Protein AF-A0A7V4GHM4-F1 (afdb_monomer)

Radius of gyration: 20.93 Å; Cα contacts (8 Å, |Δi|>4): 610; chains: 1; bounding box: 53×39×74 Å

Mean predicted aligned error: 7.53 Å

pLDDT: mean 83.15, std 13.93, range [29.02, 97.69]

Structure (mmCIF, N/CA/C/O backbone):
data_AF-A0A7V4GHM4-F1
#
_entry.id   AF-A0A7V4GHM4-F1
#
loop_
_atom_site.group_PDB
_atom_site.id
_atom_site.type_symbol
_atom_site.label_atom_id
_atom_site.label_alt_id
_atom_site.label_comp_id
_atom_site.label_asym_id
_atom_site.label_entity_id
_atom_site.label_seq_id
_atom_site.pdbx_PDB_ins_code
_atom_site.Cartn_x
_atom_site.Cartn_y
_atom_site.Cartn_z
_atom_site.occupancy
_atom_site.B_iso_or_equiv
_atom_site.auth_seq_id
_atom_site.auth_comp_id
_atom_site.auth_asym_id
_atom_site.auth_atom_id
_atom_site.pdbx_PDB_model_num
ATOM 1 N N . MET A 1 1 ? 15.622 9.080 -46.322 1.00 36.16 1 MET A N 1
ATOM 2 C CA . MET A 1 1 ? 15.513 8.043 -45.280 1.00 36.16 1 MET A CA 1
ATOM 3 C C . MET A 1 1 ? 16.140 8.640 -44.045 1.00 36.16 1 MET A C 1
ATOM 5 O O . MET A 1 1 ? 17.359 8.704 -43.973 1.00 36.16 1 MET A O 1
ATOM 9 N N . GLU A 1 2 ? 15.312 9.209 -43.178 1.00 32.97 2 GLU A N 1
ATOM 10 C CA . GLU A 1 2 ? 15.750 9.681 -41.868 1.00 32.97 2 GLU A CA 1
ATOM 11 C C . GLU A 1 2 ? 15.916 8.452 -40.978 1.00 32.97 2 GLU A C 1
ATOM 13 O O . GLU A 1 2 ? 15.024 7.609 -40.891 1.00 32.97 2 GLU A O 1
ATOM 18 N N . THR A 1 3 ? 17.101 8.298 -40.402 1.00 31.59 3 THR A N 1
ATOM 19 C CA . THR A 1 3 ? 17.364 7.322 -39.350 1.00 31.59 3 THR A CA 1
ATOM 20 C C . THR A 1 3 ? 16.448 7.669 -38.173 1.00 31.59 3 THR A C 1
ATOM 22 O O . THR A 1 3 ? 16.462 8.834 -37.770 1.00 31.59 3 THR A O 1
ATOM 25 N N . PRO A 1 4 ? 15.669 6.730 -37.602 1.00 35.19 4 PRO A N 1
ATOM 26 C CA . PRO A 1 4 ? 14.972 6.991 -36.350 1.00 35.19 4 PRO A CA 1
ATOM 27 C C . PRO A 1 4 ? 16.041 7.329 -35.311 1.00 35.19 4 PRO A C 1
ATOM 29 O O . PRO A 1 4 ? 16.903 6.502 -35.006 1.00 35.19 4 PRO A O 1
ATOM 32 N N . GLY A 1 5 ? 16.065 8.580 -34.857 1.00 29.02 5 GLY A N 1
ATOM 33 C CA . GLY A 1 5 ? 16.974 9.014 -33.811 1.00 29.02 5 GLY A CA 1
ATOM 34 C C . GLY A 1 5 ? 16.551 8.353 -32.509 1.00 29.02 5 GLY A C 1
ATOM 35 O O . GLY A 1 5 ? 15.589 8.791 -31.892 1.00 29.02 5 GLY A O 1
ATOM 36 N N . GLY A 1 6 ? 17.249 7.294 -32.104 1.00 30.52 6 GLY A N 1
ATOM 37 C CA . GLY A 1 6 ? 17.156 6.788 -30.740 1.00 30.52 6 GLY A CA 1
ATOM 38 C C . GLY A 1 6 ? 17.784 7.815 -29.805 1.00 30.52 6 GLY A C 1
ATOM 39 O O . GLY A 1 6 ? 19.006 7.963 -29.785 1.00 30.52 6 GLY A O 1
ATOM 40 N N . GLY A 1 7 ? 16.952 8.567 -29.089 1.00 40.16 7 GLY A N 1
ATOM 41 C CA . GLY A 1 7 ? 17.392 9.417 -27.990 1.00 40.16 7 GLY A CA 1
ATOM 42 C C . GLY A 1 7 ? 17.640 8.561 -26.754 1.00 40.16 7 GLY A C 1
ATOM 43 O O . GLY A 1 7 ? 16.828 7.705 -26.417 1.00 40.16 7 GLY A O 1
ATOM 44 N N . ILE A 1 8 ? 18.767 8.775 -26.078 1.00 44.41 8 ILE A N 1
ATOM 45 C CA . ILE A 1 8 ? 18.945 8.270 -24.716 1.00 44.41 8 ILE A CA 1
ATOM 46 C C . ILE A 1 8 ? 18.153 9.219 -23.821 1.00 44.41 8 ILE A C 1
ATOM 48 O O . ILE A 1 8 ? 18.550 10.371 -23.654 1.00 44.41 8 ILE A O 1
ATOM 52 N N . VAL A 1 9 ? 17.027 8.750 -23.287 1.00 46.28 9 VAL A N 1
ATOM 53 C CA . VAL A 1 9 ? 16.318 9.453 -22.217 1.00 46.28 9 VAL A CA 1
ATOM 54 C C . VAL A 1 9 ? 17.097 9.223 -20.931 1.00 46.28 9 VAL A C 1
ATOM 56 O O . VAL A 1 9 ? 17.289 8.086 -20.499 1.00 46.28 9 VAL A O 1
ATOM 59 N N . HIS A 1 10 ? 17.614 10.309 -20.367 1.00 53.22 10 HIS A N 1
ATOM 60 C CA . HIS A 1 10 ? 18.193 10.305 -19.034 1.00 53.22 10 HIS A CA 1
ATOM 61 C C . HIS A 1 10 ? 17.073 10.698 -18.083 1.00 53.22 10 HIS A C 1
ATOM 63 O O . HIS A 1 10 ? 16.601 11.831 -18.170 1.00 53.22 10 HIS A O 1
ATOM 69 N N . LEU A 1 11 ? 16.617 9.776 -17.230 1.00 55.66 11 LEU A N 1
ATOM 70 C CA . LEU A 1 11 ? 15.730 10.173 -16.149 1.00 55.66 11 LEU A CA 1
ATOM 71 C C . LEU A 1 11 ? 16.605 10.747 -15.036 1.00 55.66 11 LEU A C 1
ATOM 73 O O . LEU A 1 11 ? 17.519 10.084 -14.551 1.00 55.66 11 LEU A O 1
ATOM 77 N N . CYS A 1 12 ? 16.367 11.998 -14.656 1.00 59.84 12 CYS A N 1
ATOM 78 C CA . CYS A 1 12 ? 17.004 12.586 -13.481 1.00 59.84 12 CYS A CA 1
ATOM 79 C C . CYS A 1 12 ? 16.052 12.367 -12.296 1.00 59.84 12 CYS A C 1
ATOM 81 O O . CYS A 1 12 ? 15.096 13.140 -12.164 1.00 59.84 12 CYS A O 1
ATOM 83 N N . PRO A 1 13 ? 16.225 11.313 -11.471 1.00 54.88 13 PRO A N 1
ATOM 84 C CA . PRO A 1 13 ? 15.329 11.074 -10.351 1.00 54.88 13 PRO A CA 1
ATOM 85 C C . PRO A 1 13 ? 15.549 12.153 -9.286 1.00 54.88 13 PRO A C 1
ATOM 87 O O . PRO A 1 13 ? 16.508 12.105 -8.513 1.00 54.88 13 PRO A O 1
ATOM 90 N N . ASP A 1 14 ? 14.648 13.132 -9.233 1.00 56.94 14 ASP A N 1
ATOM 91 C CA . ASP A 1 14 ? 14.496 13.979 -8.054 1.00 56.94 14 ASP A CA 1
ATOM 92 C C . ASP A 1 14 ? 13.884 13.132 -6.925 1.00 56.94 14 ASP A C 1
ATOM 94 O O . ASP A 1 14 ? 13.043 12.258 -7.160 1.00 56.94 14 ASP A O 1
ATOM 98 N N . ARG A 1 15 ? 14.275 13.391 -5.669 1.00 58.12 15 ARG A N 1
ATOM 99 C CA . ARG A 1 15 ? 13.515 12.858 -4.528 1.00 58.12 15 ARG A CA 1
ATOM 100 C C . ARG A 1 15 ? 12.121 13.462 -4.573 1.00 58.12 15 ARG A C 1
ATOM 102 O O . ARG A 1 15 ? 11.983 14.685 -4.500 1.00 58.12 15 ARG A O 1
ATOM 109 N N . TYR A 1 16 ? 11.109 12.613 -4.681 1.00 58.44 16 TYR A N 1
ATOM 110 C CA . TYR A 1 16 ? 9.736 13.070 -4.796 1.00 58.44 16 TYR A CA 1
ATOM 111 C C . TYR A 1 16 ? 9.014 13.008 -3.454 1.00 58.44 16 TYR A C 1
ATOM 113 O O . TYR A 1 16 ? 9.007 11.974 -2.790 1.00 58.44 16 TYR A O 1
ATOM 121 N N . TYR A 1 17 ? 8.360 14.115 -3.098 1.00 60.88 17 TYR A N 1
ATOM 122 C CA . TYR A 1 17 ? 7.447 14.192 -1.964 1.00 60.88 17 TYR A CA 1
ATOM 123 C C . TYR A 1 17 ? 6.024 14.237 -2.5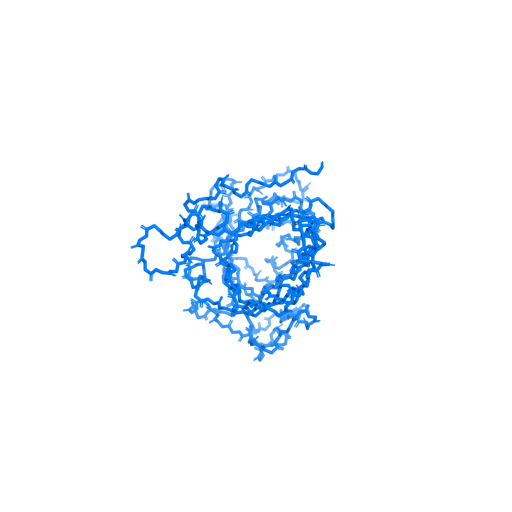07 1.00 60.88 17 TYR A C 1
ATOM 125 O O . TYR A 1 17 ? 5.588 15.248 -3.056 1.00 60.88 17 TYR A O 1
ATOM 133 N N . GLY A 1 18 ? 5.303 13.134 -2.357 1.00 64.94 18 GLY A N 1
ATOM 134 C CA . GLY A 1 18 ? 3.921 13.017 -2.790 1.00 64.94 18 GLY A CA 1
ATOM 135 C C . GLY A 1 18 ? 3.042 12.422 -1.704 1.00 64.94 18 GLY A C 1
ATOM 136 O O . GLY A 1 18 ? 3.526 11.755 -0.792 1.00 64.94 18 GLY A O 1
ATOM 137 N N . VAL A 1 19 ? 1.738 12.677 -1.791 1.00 73.94 19 VAL A N 1
ATOM 138 C CA . VAL A 1 19 ? 0.770 12.082 -0.867 1.00 73.94 19 VAL A CA 1
ATOM 139 C C . VAL A 1 19 ? 0.379 10.706 -1.392 1.00 73.94 19 VAL A C 1
ATOM 141 O O . VAL A 1 19 ? -0.334 10.605 -2.390 1.00 73.94 19 VAL A O 1
ATOM 144 N N . SER A 1 20 ? 0.821 9.661 -0.696 1.00 79.00 20 SER A N 1
ATOM 145 C CA . SER A 1 20 ? 0.268 8.315 -0.851 1.00 79.00 20 SER A CA 1
ATOM 146 C C . SER A 1 20 ? -0.940 8.131 0.064 1.00 79.00 20 SER A C 1
ATOM 148 O O . SER A 1 20 ? -0.978 8.665 1.173 1.00 79.00 20 SER A O 1
ATOM 150 N N . VAL A 1 21 ? -1.919 7.342 -0.375 1.00 86.06 21 VAL A N 1
ATOM 151 C CA . VAL A 1 21 ? -3.062 6.940 0.454 1.00 86.06 21 VAL A CA 1
ATOM 152 C C . VAL A 1 21 ? -3.181 5.428 0.434 1.00 86.06 21 VAL A C 1
ATOM 154 O O . VAL A 1 21 ? -3.405 4.840 -0.624 1.00 86.06 21 VAL A O 1
ATOM 157 N N . ILE A 1 22 ? -3.090 4.811 1.609 1.00 88.06 22 ILE A N 1
ATOM 158 C CA . ILE A 1 22 ? -3.439 3.409 1.813 1.00 88.06 22 ILE A CA 1
ATOM 159 C C . ILE A 1 22 ? -4.792 3.323 2.522 1.00 88.06 22 ILE A C 1
ATOM 161 O O . ILE A 1 22 ? -5.040 3.989 3.527 1.00 88.06 22 ILE A O 1
ATOM 165 N N . THR A 1 23 ? -5.703 2.529 1.968 1.00 92.25 23 THR A N 1
ATOM 166 C CA . THR A 1 23 ? -7.005 2.232 2.567 1.00 92.25 23 THR A CA 1
ATOM 167 C C . THR A 1 23 ? -7.007 0.773 2.984 1.00 92.25 23 THR A C 1
ATOM 169 O O . THR A 1 23 ? -6.831 -0.109 2.144 1.00 92.25 23 THR A O 1
ATOM 172 N N . LEU A 1 24 ? -7.212 0.527 4.277 1.00 94.00 24 LEU A N 1
ATOM 173 C CA . LEU A 1 24 ? -7.167 -0.803 4.874 1.00 94.00 24 LEU A CA 1
ATOM 174 C C . LEU A 1 24 ? -8.538 -1.202 5.416 1.00 94.00 24 LEU A C 1
ATOM 176 O O . LEU A 1 24 ? -9.229 -0.389 6.035 1.00 94.00 24 LEU A O 1
ATOM 180 N N . ARG A 1 25 ? -8.884 -2.479 5.265 1.00 95.00 25 ARG A N 1
ATOM 181 C CA . ARG A 1 25 ? -9.905 -3.124 6.093 1.00 95.00 25 ARG A CA 1
ATOM 182 C C . ARG A 1 25 ? -9.218 -3.742 7.297 1.00 95.00 25 ARG A C 1
ATOM 184 O O . ARG A 1 25 ? -8.261 -4.477 7.114 1.00 95.00 25 ARG A O 1
ATOM 191 N N . VAL A 1 26 ? -9.733 -3.507 8.501 1.00 94.81 26 VAL A N 1
ATOM 192 C CA . VAL A 1 26 ? -9.235 -4.139 9.733 1.00 94.81 26 VAL A CA 1
ATOM 193 C C . VAL A 1 26 ? -10.347 -4.975 10.359 1.00 94.81 26 VAL A C 1
ATOM 195 O O . VAL A 1 26 ? -11.399 -4.439 10.709 1.00 94.81 26 VAL A O 1
ATOM 198 N N . ARG A 1 27 ? -10.108 -6.277 10.536 1.00 94.81 27 ARG A N 1
ATOM 199 C CA . ARG A 1 27 ? -11.015 -7.206 11.220 1.00 94.81 27 ARG A CA 1
ATOM 200 C C . ARG A 1 27 ? -10.448 -7.560 12.589 1.00 94.81 27 ARG A C 1
ATOM 202 O O . ARG A 1 27 ? -9.425 -8.228 12.698 1.00 94.81 27 ARG A O 1
ATOM 209 N N . VAL A 1 28 ? -11.126 -7.119 13.645 1.00 93.50 28 VAL A N 1
ATOM 210 C CA . VAL A 1 28 ? -10.749 -7.445 15.026 1.00 93.50 28 VAL A CA 1
ATOM 211 C C . VAL A 1 28 ? -11.271 -8.833 15.383 1.00 93.50 28 VAL A C 1
ATOM 213 O O . VAL A 1 28 ? -12.478 -9.061 15.365 1.00 93.50 28 VAL A O 1
ATOM 216 N N . HIS A 1 29 ? -10.363 -9.738 15.746 1.00 93.81 29 HIS A N 1
ATOM 217 C CA . HIS A 1 29 ? -10.694 -11.117 16.127 1.00 93.81 29 HIS A CA 1
ATOM 218 C C . HIS A 1 29 ? -10.857 -11.264 17.635 1.00 93.81 29 HIS A C 1
ATOM 220 O O . HIS A 1 29 ? -11.753 -11.953 18.116 1.00 93.81 29 HIS A O 1
ATOM 226 N N . GLU A 1 30 ? -9.984 -10.603 18.393 1.00 93.75 30 GLU A N 1
ATOM 227 C CA . GLU A 1 30 ? -9.928 -10.730 19.844 1.00 93.75 30 GLU A CA 1
ATOM 228 C C . GLU A 1 30 ? -9.535 -9.399 20.482 1.00 93.75 30 GLU A C 1
ATOM 230 O O . GLU A 1 30 ? -8.625 -8.711 20.015 1.00 93.75 30 GLU A O 1
ATOM 235 N N . GLN A 1 31 ? -10.193 -9.067 21.592 1.00 91.50 31 GLN A N 1
ATOM 236 C CA . GLN A 1 31 ? -9.778 -7.990 22.480 1.00 91.50 31 GLN A CA 1
ATOM 237 C C . GLN A 1 31 ? -9.752 -8.499 23.925 1.00 91.50 31 GLN A C 1
ATOM 239 O O . GLN A 1 31 ? -10.793 -8.806 24.509 1.00 91.50 31 GLN A O 1
ATOM 244 N N . ALA A 1 32 ? -8.557 -8.555 24.512 1.00 92.31 32 ALA A N 1
ATOM 245 C CA . ALA A 1 32 ? -8.326 -8.968 25.891 1.00 92.31 32 ALA A CA 1
ATOM 246 C C . ALA A 1 32 ? -7.848 -7.762 26.711 1.00 92.31 32 ALA A C 1
ATOM 248 O O . ALA A 1 32 ? -6.664 -7.420 26.739 1.00 92.31 32 ALA A O 1
ATOM 249 N N . GLY A 1 33 ? -8.794 -7.080 27.362 1.00 92.00 33 GLY A N 1
ATOM 250 C CA . GLY A 1 33 ? -8.522 -5.820 28.053 1.00 92.00 33 GLY A CA 1
ATOM 251 C C . GLY A 1 33 ? -8.079 -4.740 27.065 1.00 92.00 33 GLY A C 1
ATOM 252 O O . GLY A 1 33 ? -8.876 -4.274 26.249 1.00 92.00 33 GLY A O 1
ATOM 253 N N . THR A 1 34 ? -6.812 -4.341 27.152 1.00 95.19 34 THR A N 1
ATOM 254 C CA . THR A 1 34 ? -6.203 -3.335 26.276 1.00 95.19 34 THR A CA 1
ATOM 255 C C . THR A 1 34 ? -5.511 -3.910 25.044 1.00 95.19 34 THR A C 1
ATOM 257 O O . THR A 1 34 ? -5.171 -3.145 24.148 1.00 95.19 34 THR A O 1
ATOM 260 N N . SER A 1 35 ? -5.291 -5.224 24.976 1.00 96.50 35 SER A N 1
ATOM 261 C CA . SER A 1 35 ? -4.651 -5.866 23.825 1.00 96.50 35 SER A CA 1
ATOM 262 C C . SER A 1 35 ? -5.687 -6.249 22.772 1.00 96.50 35 SER A C 1
ATOM 264 O O . SER A 1 35 ? -6.752 -6.773 23.108 1.00 96.50 35 SER A O 1
ATOM 266 N N . VAL A 1 36 ? -5.364 -5.995 21.506 1.00 95.56 36 VAL A N 1
ATOM 267 C CA . VAL A 1 36 ? -6.205 -6.265 20.339 1.00 95.56 36 VAL A CA 1
ATOM 268 C C . VAL A 1 36 ? -5.418 -7.114 19.348 1.00 95.56 36 VAL A C 1
ATOM 270 O O . VAL A 1 36 ? -4.316 -6.737 18.955 1.00 95.56 36 VAL A O 1
ATOM 273 N N . ARG A 1 37 ? -6.004 -8.227 18.902 1.00 97.25 37 ARG A N 1
ATOM 274 C CA . ARG A 1 37 ? -5.516 -9.018 17.764 1.00 97.25 37 ARG A CA 1
ATOM 275 C C . ARG A 1 37 ? -6.470 -8.866 16.591 1.00 97.25 37 ARG A C 1
ATOM 277 O O . ARG A 1 37 ? -7.689 -8.977 16.754 1.00 97.25 37 ARG A O 1
ATOM 284 N N . HIS A 1 38 ? -5.915 -8.607 15.417 1.00 95.25 38 HIS A N 1
ATOM 285 C CA . HIS A 1 38 ? -6.680 -8.341 14.210 1.00 95.25 38 HIS A CA 1
ATOM 286 C C . HIS A 1 38 ? -5.987 -8.922 12.977 1.00 95.25 38 HIS A C 1
ATOM 288 O O . HIS A 1 38 ? -4.815 -9.290 13.017 1.00 95.25 38 HIS A O 1
ATOM 294 N N . THR A 1 39 ? -6.729 -9.012 11.882 1.00 95.94 39 THR A N 1
ATOM 295 C CA . THR A 1 39 ? -6.134 -9.059 10.546 1.00 95.94 39 THR A CA 1
ATOM 296 C C . THR A 1 39 ? -6.469 -7.778 9.810 1.00 95.94 39 THR A C 1
ATOM 298 O O . THR A 1 39 ? -7.437 -7.087 10.151 1.00 95.94 39 THR A O 1
ATOM 301 N N . PHE A 1 40 ? -5.664 -7.441 8.815 1.00 94.75 40 PHE A N 1
ATOM 302 C CA . PHE A 1 40 ? -5.967 -6.358 7.904 1.00 94.75 40 PHE A CA 1
ATOM 303 C C . PHE A 1 40 ? -5.753 -6.776 6.452 1.00 94.75 40 PHE A C 1
ATOM 305 O O . PHE A 1 40 ? -4.940 -7.647 6.160 1.00 94.75 40 PHE A O 1
ATOM 312 N N . ASN A 1 41 ? -6.500 -6.148 5.548 1.00 93.31 41 ASN A N 1
ATOM 313 C CA . ASN A 1 41 ? -6.367 -6.316 4.103 1.00 93.31 41 ASN A CA 1
ATOM 314 C C . ASN A 1 41 ? -6.159 -4.946 3.465 1.00 93.31 41 ASN A C 1
ATOM 316 O O . ASN A 1 41 ? -6.741 -3.951 3.916 1.00 93.31 41 ASN A O 1
ATOM 320 N N . VAL A 1 42 ? -5.388 -4.898 2.383 1.00 91.75 42 VAL A N 1
ATOM 321 C CA . VAL A 1 42 ? -5.256 -3.687 1.570 1.00 91.75 42 VAL A CA 1
ATOM 322 C C . VAL A 1 42 ? -6.472 -3.593 0.653 1.00 91.75 42 VAL A C 1
ATOM 324 O O . VAL A 1 42 ? -6.683 -4.443 -0.201 1.00 91.75 42 VAL A O 1
ATOM 327 N N . CYS A 1 43 ? -7.292 -2.558 0.825 1.00 91.69 43 CYS A N 1
ATOM 328 C CA . CYS A 1 43 ? -8.406 -2.293 -0.086 1.00 91.69 43 CYS A CA 1
ATOM 329 C C . CYS A 1 43 ? -7.961 -1.459 -1.283 1.00 91.69 43 CYS A C 1
ATOM 331 O O . CYS A 1 43 ? -8.493 -1.610 -2.378 1.00 91.69 43 CYS A O 1
ATOM 333 N N . ARG A 1 44 ? -7.007 -0.544 -1.072 1.00 89.38 44 ARG A N 1
ATOM 334 C CA . ARG A 1 44 ? -6.441 0.294 -2.131 1.00 89.38 44 ARG A CA 1
ATOM 335 C C . ARG A 1 44 ? -5.134 0.933 -1.681 1.00 89.38 44 ARG A C 1
ATOM 337 O O . ARG A 1 44 ? -5.025 1.372 -0.538 1.00 89.38 44 ARG A O 1
ATOM 344 N N . LEU A 1 45 ? -4.212 1.085 -2.622 1.00 86.25 45 LEU A N 1
ATOM 345 C CA . LEU A 1 45 ? -3.011 1.904 -2.503 1.00 86.25 45 LEU A CA 1
ATOM 346 C C . LEU A 1 45 ? -3.015 2.918 -3.646 1.00 86.25 45 LEU A C 1
ATOM 348 O O . LEU A 1 45 ? -3.115 2.545 -4.812 1.00 86.25 45 LEU A O 1
ATOM 352 N N . ARG A 1 46 ? -2.933 4.202 -3.314 1.00 83.06 46 ARG A N 1
ATOM 353 C CA . ARG A 1 46 ? -2.727 5.280 -4.280 1.00 83.06 46 ARG A CA 1
ATOM 354 C C . ARG A 1 46 ? -1.330 5.823 -4.059 1.00 83.06 46 ARG A C 1
ATOM 356 O O . ARG A 1 46 ? -1.071 6.388 -2.999 1.00 83.06 46 ARG A O 1
ATOM 363 N N . MET A 1 47 ? -0.463 5.638 -5.042 1.00 78.69 47 MET A N 1
ATOM 364 C CA . MET A 1 47 ? 0.859 6.255 -5.065 1.00 78.69 47 MET A CA 1
ATOM 365 C C . MET A 1 47 ? 0.748 7.656 -5.685 1.00 78.69 47 MET A C 1
ATOM 367 O O . MET A 1 47 ? -0.186 7.916 -6.455 1.00 78.69 47 MET A O 1
ATOM 371 N N . PRO A 1 48 ? 1.652 8.583 -5.342 1.00 72.56 48 PRO A N 1
ATOM 372 C CA . PRO A 1 48 ? 1.638 9.911 -5.923 1.00 72.56 48 PRO A CA 1
ATOM 373 C C . PRO A 1 48 ? 2.058 9.875 -7.394 1.00 72.56 48 PRO A C 1
ATOM 375 O O . PRO A 1 48 ? 2.817 9.005 -7.819 1.00 72.56 48 PRO A O 1
ATOM 378 N N . LEU A 1 49 ? 1.603 10.876 -8.149 1.00 74.12 49 LEU A N 1
ATOM 379 C CA . LEU A 1 49 ? 2.228 11.232 -9.419 1.00 74.12 49 LEU A CA 1
ATOM 380 C C . LEU A 1 49 ? 3.657 11.685 -9.120 1.00 74.12 49 LEU A C 1
ATOM 382 O O . LEU A 1 49 ? 3.832 12.554 -8.277 1.00 74.12 49 LEU A O 1
ATOM 386 N N . VAL A 1 50 ? 4.656 11.121 -9.785 1.00 72.06 50 VAL A N 1
ATOM 387 C CA . VAL A 1 50 ? 6.059 11.504 -9.632 1.00 72.06 50 VAL A CA 1
ATOM 388 C C . VAL A 1 50 ? 6.507 12.278 -10.859 1.00 72.06 50 VAL A C 1
ATOM 390 O O . VAL A 1 50 ? 6.325 11.816 -11.973 1.00 72.06 50 VAL A O 1
ATOM 393 N N . GLU A 1 51 ? 7.128 13.439 -10.686 1.00 67.44 51 GLU A N 1
ATOM 394 C CA . GLU A 1 51 ? 7.777 14.119 -11.809 1.00 67.44 51 GLU A CA 1
AT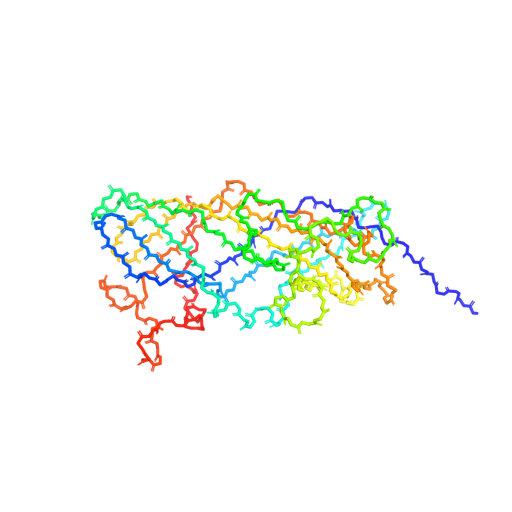OM 395 C C . GLU A 1 51 ? 9.200 13.582 -11.996 1.00 67.44 51 GLU A C 1
ATOM 397 O O . GLU A 1 51 ? 9.997 13.611 -11.059 1.00 67.44 51 GLU A O 1
ATOM 402 N N . ALA A 1 52 ? 9.539 13.143 -13.207 1.00 66.06 52 ALA A N 1
ATOM 403 C CA . ALA A 1 52 ? 10.913 12.847 -13.602 1.00 66.06 52 ALA A CA 1
ATOM 404 C C . ALA A 1 52 ? 11.351 13.760 -14.743 1.00 66.06 52 ALA A C 1
ATOM 406 O O . ALA A 1 52 ? 10.585 14.029 -15.669 1.00 66.06 52 ALA A O 1
ATOM 407 N N . ALA A 1 53 ? 12.593 14.240 -14.693 1.00 66.38 53 ALA A N 1
ATOM 408 C CA . ALA A 1 53 ? 13.172 14.948 -15.829 1.00 66.38 53 ALA A CA 1
ATOM 409 C C . ALA A 1 53 ? 13.682 13.946 -16.871 1.00 66.38 53 ALA A C 1
ATOM 411 O O . ALA A 1 53 ? 14.211 12.926 -16.461 1.00 66.38 53 ALA A O 1
ATOM 412 N N . ILE A 1 54 ? 13.540 14.218 -18.171 1.00 65.31 54 ILE A N 1
ATOM 413 C CA . ILE A 1 54 ? 13.794 13.254 -19.273 1.00 65.31 54 ILE A CA 1
ATOM 414 C C . ILE A 1 54 ? 14.906 13.673 -20.253 1.00 65.31 54 ILE A C 1
ATOM 416 O O . ILE A 1 54 ? 15.100 13.028 -21.286 1.00 65.31 54 ILE A O 1
ATOM 420 N N . ASP A 1 55 ? 15.624 14.763 -19.985 1.00 63.62 55 ASP A N 1
ATOM 421 C CA . ASP A 1 55 ? 16.667 15.276 -20.878 1.00 63.62 55 ASP A CA 1
ATOM 422 C C . ASP A 1 55 ? 18.028 15.431 -20.173 1.00 63.62 55 ASP A C 1
ATOM 424 O O . ASP A 1 55 ? 18.085 15.451 -18.942 1.00 63.62 55 ASP A O 1
ATOM 428 N N . PRO A 1 56 ? 19.142 15.523 -20.930 1.00 64.75 56 PRO A N 1
ATOM 429 C CA . PRO A 1 56 ? 20.488 15.604 -20.356 1.00 64.75 56 PRO A CA 1
ATOM 430 C C . PRO A 1 56 ? 20.728 16.810 -19.438 1.00 64.75 56 PRO A C 1
ATOM 432 O O . PRO A 1 56 ? 21.629 16.756 -18.604 1.00 64.75 56 PRO A O 1
ATOM 435 N N . ASP A 1 57 ? 19.946 17.880 -19.602 1.00 69.69 57 ASP A N 1
ATOM 436 C CA . ASP A 1 57 ? 20.030 19.112 -18.812 1.00 69.69 57 ASP A CA 1
ATOM 437 C C . ASP A 1 57 ? 18.976 19.141 -17.679 1.00 69.69 57 ASP A C 1
ATOM 439 O O . ASP A 1 57 ? 18.877 20.123 -16.939 1.00 69.69 57 ASP A O 1
ATOM 443 N N . CYS A 1 58 ? 18.193 18.065 -17.535 1.00 68.88 58 CYS A N 1
ATOM 444 C CA . CYS A 1 58 ? 17.053 17.901 -16.639 1.00 68.88 58 CYS A CA 1
ATOM 445 C C . CYS A 1 58 ? 16.007 19.041 -16.721 1.00 68.88 58 CYS A C 1
ATOM 447 O O . CYS A 1 58 ? 15.360 19.369 -15.721 1.00 68.88 58 CYS A O 1
ATOM 449 N N . ALA A 1 59 ? 15.839 19.670 -17.889 1.00 68.19 59 ALA A N 1
ATOM 450 C CA . ALA A 1 59 ? 14.958 20.831 -18.064 1.00 68.19 59 ALA A CA 1
ATOM 451 C C . ALA A 1 59 ? 13.492 20.445 -18.340 1.00 68.19 59 ALA A C 1
ATOM 453 O O . ALA A 1 59 ? 12.566 21.135 -17.907 1.00 68.19 59 ALA A O 1
ATOM 454 N N . SER A 1 60 ? 13.280 19.344 -19.053 1.00 69.06 60 SER A N 1
ATOM 455 C CA . SER A 1 60 ? 11.976 18.812 -19.445 1.00 69.06 60 SER A CA 1
ATOM 456 C C . SER A 1 60 ? 11.531 17.772 -18.433 1.00 69.06 60 SER A C 1
ATOM 458 O O . SER A 1 60 ? 12.272 16.829 -18.162 1.00 69.06 60 SER A O 1
ATOM 460 N N . ARG A 1 61 ? 10.319 17.934 -17.896 1.00 69.50 61 ARG A N 1
ATOM 461 C CA . ARG A 1 61 ? 9.717 17.037 -16.904 1.00 69.50 61 ARG A CA 1
ATOM 462 C C . ARG A 1 61 ? 8.538 16.280 -17.492 1.00 69.50 61 ARG A C 1
ATOM 464 O O . ARG A 1 61 ? 7.808 16.818 -18.319 1.00 69.50 61 ARG A O 1
ATOM 471 N N . VAL A 1 62 ? 8.363 15.060 -17.013 1.00 69.31 62 VAL A N 1
ATOM 472 C CA . VAL A 1 62 ? 7.261 14.157 -17.323 1.00 69.31 62 VAL A CA 1
ATOM 473 C C . VAL A 1 62 ? 6.652 13.711 -16.009 1.00 69.31 62 VAL A C 1
ATOM 475 O O . VAL A 1 62 ? 7.373 13.309 -15.094 1.00 69.31 62 VAL A O 1
ATOM 478 N N . GLY A 1 63 ? 5.331 13.809 -15.907 1.00 69.25 63 GLY A N 1
ATOM 479 C CA . GLY A 1 63 ? 4.599 13.188 -14.811 1.00 69.25 63 GLY A CA 1
ATOM 480 C C . GLY A 1 63 ? 4.536 11.686 -15.051 1.00 69.25 63 GLY A C 1
ATOM 481 O O . GLY A 1 63 ? 4.192 11.273 -16.148 1.00 69.25 63 GLY A O 1
ATOM 482 N N . MET A 1 64 ? 4.883 10.888 -14.052 1.00 70.31 64 MET A N 1
ATOM 483 C CA . MET A 1 64 ? 4.825 9.432 -14.050 1.00 70.31 64 MET A CA 1
ATOM 484 C C . MET A 1 64 ? 3.903 8.992 -12.925 1.00 70.31 64 MET A C 1
ATOM 486 O O . MET A 1 64 ? 4.192 9.223 -11.749 1.00 70.31 64 MET A O 1
ATOM 490 N N . GLN A 1 65 ? 2.786 8.363 -13.258 1.00 74.19 65 GLN A N 1
ATOM 491 C CA . GLN A 1 65 ? 1.929 7.759 -12.254 1.00 74.19 65 GLN A CA 1
ATOM 492 C C . GLN A 1 65 ? 2.343 6.307 -12.067 1.00 74.19 65 GLN A C 1
ATOM 494 O O . GLN A 1 65 ? 2.159 5.482 -12.955 1.00 74.19 65 GLN A O 1
ATOM 499 N N . LEU A 1 66 ? 2.900 6.009 -10.895 1.00 73.75 66 LEU A N 1
ATOM 500 C CA . LEU A 1 66 ? 3.134 4.635 -10.479 1.00 73.75 66 LEU A CA 1
ATOM 501 C C . LEU A 1 66 ? 1.825 4.065 -9.939 1.00 73.75 66 LEU A C 1
ATOM 503 O O . LEU A 1 66 ? 1.178 4.672 -9.083 1.00 73.75 66 LEU A O 1
ATOM 507 N N . ALA A 1 67 ? 1.429 2.900 -10.424 1.00 78.56 67 ALA A N 1
ATOM 508 C CA . ALA A 1 67 ? 0.277 2.185 -9.905 1.00 78.56 67 ALA A CA 1
ATOM 509 C C . ALA A 1 67 ? 0.604 0.706 -9.758 1.00 78.56 67 ALA A C 1
ATOM 511 O O . ALA A 1 67 ? 1.473 0.165 -10.434 1.00 78.56 67 ALA A O 1
ATOM 512 N N . VAL A 1 68 ? -0.094 0.052 -8.839 1.00 80.94 68 VAL A N 1
ATOM 513 C CA . VAL A 1 68 ? -0.049 -1.402 -8.758 1.00 80.94 68 VAL A CA 1
ATOM 514 C C . VAL A 1 68 ? -0.887 -1.984 -9.883 1.00 80.94 68 VAL A C 1
ATOM 516 O O . VAL A 1 68 ? -2.004 -1.520 -10.122 1.00 80.94 68 VAL A O 1
ATOM 519 N N . GLY A 1 69 ? -0.356 -3.015 -10.539 1.00 81.38 69 GLY A N 1
ATOM 520 C CA . GLY A 1 69 ? -1.004 -3.676 -11.658 1.00 81.38 69 GLY A CA 1
ATOM 521 C C . GLY A 1 69 ? -2.433 -4.155 -11.346 1.00 81.38 69 GLY A C 1
ATOM 522 O O . GLY A 1 69 ? -2.786 -4.458 -10.195 1.00 81.38 69 GLY A O 1
ATOM 523 N N . PRO A 1 70 ? -3.295 -4.265 -12.372 1.00 83.25 70 PRO A N 1
ATOM 524 C CA . PRO A 1 70 ? -4.707 -4.624 -12.208 1.00 83.25 70 PRO A CA 1
ATOM 525 C C . PRO A 1 70 ? -4.910 -6.024 -11.612 1.00 83.25 70 PRO A C 1
ATOM 527 O O . PRO A 1 70 ? -5.914 -6.279 -10.952 1.00 83.25 70 PRO A O 1
ATOM 530 N N . ARG A 1 71 ? -3.958 -6.940 -11.826 1.00 85.94 71 ARG A N 1
ATOM 531 C CA . ARG A 1 71 ? -4.024 -8.300 -11.280 1.00 85.94 71 ARG A CA 1
ATOM 532 C C . ARG A 1 71 ? -3.783 -8.314 -9.780 1.00 85.94 71 ARG A C 1
ATOM 534 O O . ARG A 1 71 ? -4.608 -8.856 -9.052 1.00 85.94 71 ARG A O 1
ATOM 541 N N . LEU A 1 72 ? -2.704 -7.678 -9.324 1.00 83.56 72 LEU A N 1
ATOM 542 C CA . LEU A 1 72 ? -2.389 -7.605 -7.903 1.00 83.56 72 LEU A CA 1
ATOM 543 C C . LEU A 1 72 ? -3.472 -6.829 -7.135 1.00 83.56 72 LEU A C 1
ATOM 545 O O . LEU A 1 72 ? -3.964 -7.295 -6.108 1.00 83.56 72 LEU A O 1
ATOM 549 N N . SER A 1 73 ? -3.906 -5.681 -7.666 1.00 85.31 73 SER A N 1
ATOM 550 C CA . SER A 1 73 ? -4.943 -4.859 -7.024 1.00 85.31 73 SER A CA 1
ATOM 551 C C . SER A 1 73 ? -6.290 -5.578 -6.881 1.00 85.31 73 SER A C 1
ATOM 553 O O . SER A 1 73 ? -6.998 -5.340 -5.903 1.00 85.31 73 SER A O 1
ATOM 555 N N . ALA A 1 74 ? -6.629 -6.501 -7.788 1.00 85.75 74 ALA A N 1
ATOM 556 C CA . ALA A 1 74 ? -7.819 -7.343 -7.667 1.00 85.75 74 ALA A CA 1
ATOM 557 C C . ALA A 1 74 ? -7.688 -8.442 -6.593 1.00 85.75 74 ALA A C 1
ATOM 559 O O . ALA A 1 74 ? -8.701 -8.912 -6.074 1.00 85.75 74 ALA A O 1
ATOM 560 N N . GLN A 1 75 ? -6.466 -8.861 -6.255 1.00 86.19 75 GLN A N 1
ATOM 561 C CA . GLN A 1 75 ? -6.211 -9.918 -5.271 1.00 86.19 75 GLN A CA 1
ATOM 562 C C . GLN A 1 75 ? -6.083 -9.385 -3.840 1.00 86.19 75 GLN A C 1
ATOM 564 O O . GLN A 1 75 ? -6.474 -10.064 -2.890 1.00 86.19 75 GLN A O 1
ATOM 569 N N . TRP A 1 76 ? -5.585 -8.160 -3.674 1.00 87.00 76 TRP A N 1
ATOM 570 C CA . TRP A 1 76 ? -5.323 -7.546 -2.370 1.00 87.00 76 TRP A CA 1
ATOM 571 C C . TRP A 1 76 ? -6.440 -7.641 -1.325 1.00 87.00 76 TRP A C 1
ATOM 573 O O . TRP A 1 76 ? -6.126 -7.967 -0.176 1.00 87.00 76 TRP A O 1
ATOM 583 N N . PRO A 1 77 ? -7.728 -7.424 -1.663 1.00 88.94 77 PRO A N 1
ATOM 584 C CA . PRO A 1 77 ? -8.797 -7.502 -0.669 1.00 88.94 77 PRO A CA 1
ATOM 585 C C . PRO A 1 77 ? -8.939 -8.881 -0.004 1.00 88.94 77 PRO A C 1
ATOM 587 O O . PRO A 1 77 ? -9.581 -8.986 1.045 1.00 88.94 77 PRO A O 1
ATOM 590 N N . ALA A 1 78 ? -8.365 -9.930 -0.605 1.00 87.56 78 ALA A N 1
ATOM 591 C CA . ALA A 1 78 ? -8.408 -11.304 -0.115 1.00 87.56 78 ALA A CA 1
ATOM 592 C C . ALA A 1 78 ? -7.176 -11.720 0.715 1.00 87.56 78 ALA A C 1
ATOM 594 O O . ALA A 1 78 ? -7.207 -12.790 1.322 1.00 87.56 78 ALA A O 1
ATOM 595 N N . ILE A 1 79 ? -6.108 -10.913 0.763 1.00 88.69 79 ILE A N 1
ATOM 596 C CA . ILE A 1 79 ? -4.870 -11.254 1.483 1.00 88.69 79 ILE A CA 1
ATOM 597 C C . ILE A 1 79 ? -4.945 -10.722 2.915 1.00 88.69 79 ILE A C 1
ATOM 599 O O . ILE A 1 79 ? -4.962 -9.509 3.130 1.00 88.69 79 ILE A O 1
ATOM 603 N N . ASP A 1 80 ? -5.022 -11.623 3.896 1.00 91.19 80 ASP A N 1
ATOM 604 C CA . ASP A 1 80 ? -5.044 -11.296 5.327 1.00 91.19 80 ASP A CA 1
ATOM 605 C C . ASP A 1 80 ? -3.625 -11.166 5.892 1.00 91.19 80 ASP A C 1
ATOM 607 O O . ASP A 1 80 ? -2.884 -12.145 5.983 1.00 91.19 80 ASP A O 1
ATOM 611 N N . TYR A 1 81 ? -3.287 -9.970 6.367 1.00 91.88 81 TYR A N 1
ATOM 612 C CA . TYR A 1 81 ? -2.066 -9.714 7.122 1.00 91.88 81 TYR A CA 1
ATOM 613 C C . TYR A 1 81 ? -2.369 -9.725 8.623 1.00 91.88 81 TYR A C 1
ATOM 615 O O . TYR A 1 81 ? -3.334 -9.085 9.060 1.00 91.88 81 TYR A O 1
ATOM 623 N N . PRO A 1 82 ? -1.586 -10.443 9.445 1.00 94.19 82 PRO A N 1
ATOM 624 C CA . PRO A 1 82 ? -1.762 -10.419 10.887 1.00 94.19 82 PRO A CA 1
ATOM 625 C C . PRO A 1 82 ? -1.326 -9.067 11.458 1.00 94.19 82 PRO A C 1
ATOM 627 O O . PRO A 1 82 ? -0.327 -8.491 11.038 1.00 94.19 82 PRO A O 1
ATOM 630 N N . GLY A 1 83 ? -2.052 -8.587 12.463 1.00 93.94 83 GLY A N 1
ATOM 631 C CA . GLY A 1 83 ? -1.700 -7.377 13.191 1.00 93.94 83 GLY A CA 1
ATOM 632 C C . GLY A 1 83 ? -2.119 -7.441 14.654 1.00 93.94 83 GLY A C 1
ATOM 633 O O . GLY A 1 83 ? -3.008 -8.201 15.063 1.00 93.94 83 GLY A O 1
ATOM 634 N N . ALA A 1 84 ? -1.476 -6.617 15.468 1.00 96.44 84 ALA A N 1
ATOM 635 C CA . ALA A 1 84 ? -1.848 -6.429 16.858 1.00 96.44 84 ALA A CA 1
ATOM 636 C C . ALA A 1 84 ? -1.736 -4.957 17.253 1.00 96.44 84 ALA A C 1
ATOM 638 O O . ALA A 1 84 ? -1.084 -4.156 16.586 1.00 96.44 84 ALA A O 1
ATOM 639 N N . ALA A 1 85 ? -2.448 -4.590 18.312 1.00 97.00 85 ALA A N 1
ATOM 640 C CA . ALA A 1 85 ? -2.386 -3.258 18.886 1.00 97.00 85 ALA A CA 1
ATOM 641 C C . ALA A 1 85 ? -2.636 -3.291 20.394 1.00 97.00 85 ALA A C 1
ATOM 643 O O . ALA A 1 85 ? -3.241 -4.224 20.934 1.00 97.00 85 ALA A O 1
ATOM 644 N N . VAL A 1 86 ? -2.195 -2.238 21.074 1.00 97.69 86 VAL A N 1
ATOM 645 C CA . VAL A 1 86 ? -2.383 -2.018 22.504 1.00 97.69 86 VAL A CA 1
ATOM 646 C C . VAL A 1 86 ? -3.011 -0.646 22.732 1.00 97.69 86 VAL A C 1
ATOM 648 O O . VAL A 1 86 ? -2.583 0.368 22.180 1.00 97.69 86 VAL A O 1
ATOM 651 N N . LEU A 1 87 ? -4.034 -0.615 2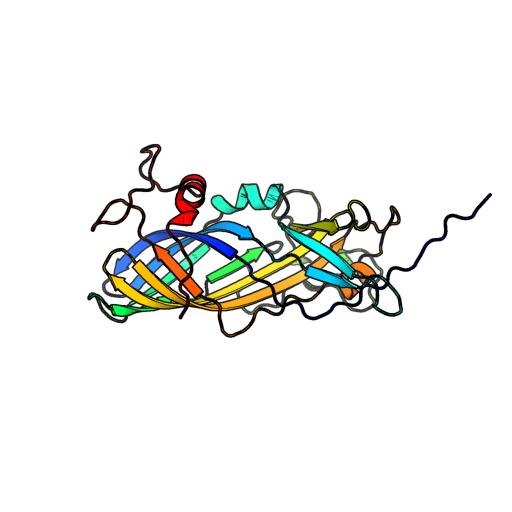3.583 1.00 96.94 87 LEU A N 1
ATOM 652 C CA . LEU A 1 87 ? -4.634 0.606 24.105 1.00 96.94 87 LEU A CA 1
ATOM 653 C C . LEU A 1 87 ? -3.999 0.992 25.451 1.00 96.94 87 LEU A C 1
ATOM 655 O O . LEU A 1 87 ? -3.722 0.142 26.292 1.00 96.94 87 LEU A O 1
ATOM 659 N N . GLY A 1 88 ? -3.831 2.285 25.719 1.00 96.75 88 GLY A N 1
ATOM 660 C CA . GLY A 1 88 ? -3.365 2.777 27.025 1.00 96.75 88 GLY A CA 1
ATOM 661 C C . GLY A 1 88 ? -4.391 2.624 28.154 1.00 96.75 88 GLY A C 1
ATOM 662 O O . GLY A 1 88 ? -4.071 2.846 29.319 1.00 96.75 88 GLY A O 1
ATOM 663 N N . GLY A 1 89 ? -5.630 2.264 27.818 1.00 94.94 89 GLY A N 1
ATOM 664 C CA . GLY A 1 89 ? -6.755 2.130 28.735 1.00 94.94 89 GLY A CA 1
ATOM 665 C C . GLY A 1 89 ? -8.033 1.729 27.998 1.00 94.94 89 GLY A C 1
ATOM 666 O O . GLY A 1 89 ? -8.037 1.559 26.781 1.00 94.94 89 GLY A O 1
ATOM 667 N N . THR A 1 90 ? -9.124 1.567 28.741 1.00 91.12 90 THR A N 1
ATOM 668 C CA . THR A 1 90 ? -10.450 1.188 28.212 1.00 91.12 90 THR A CA 1
ATOM 669 C C . THR A 1 90 ? -11.411 2.372 28.091 1.00 91.12 90 THR A C 1
ATOM 671 O O . THR A 1 90 ? -12.545 2.211 27.639 1.00 91.12 90 THR A O 1
ATOM 674 N N . GLU A 1 91 ? -10.964 3.562 28.488 1.00 92.25 91 GLU A N 1
ATOM 675 C CA . GLU A 1 91 ? -11.730 4.802 28.424 1.00 92.25 91 GLU A CA 1
ATOM 676 C C . GLU A 1 91 ? -11.419 5.598 27.150 1.00 92.25 91 GLU A C 1
ATOM 678 O O . GLU A 1 91 ? -10.446 5.346 26.435 1.00 92.25 91 GLU A O 1
ATOM 683 N N . ALA A 1 92 ? -12.269 6.585 26.867 1.00 93.62 92 ALA A N 1
ATOM 684 C CA . ALA A 1 92 ? -12.020 7.557 25.813 1.00 93.62 92 ALA A CA 1
ATOM 685 C C . ALA A 1 92 ? -10.689 8.291 26.040 1.00 93.62 92 ALA A C 1
ATOM 687 O O . ALA A 1 92 ? -10.266 8.516 27.173 1.00 93.62 92 ALA A O 1
ATOM 688 N N . CYS A 1 93 ? -10.060 8.700 24.943 1.00 95.81 93 CYS A N 1
ATOM 689 C CA . CYS A 1 93 ? -8.755 9.354 24.910 1.00 95.81 93 CYS A CA 1
ATOM 690 C C . CYS A 1 93 ? -7.576 8.474 25.369 1.00 95.81 93 CYS A C 1
ATOM 692 O O . CYS A 1 93 ? -6.490 9.001 25.608 1.00 95.81 93 CYS A O 1
ATOM 694 N N . ALA A 1 94 ? -7.749 7.150 25.454 1.00 97.06 94 ALA A N 1
ATOM 695 C CA . ALA A 1 94 ? -6.636 6.226 25.656 1.00 97.06 94 ALA A CA 1
ATOM 696 C C . ALA A 1 94 ? -5.642 6.295 24.485 1.00 97.06 94 ALA A C 1
ATOM 698 O O . ALA A 1 94 ? -6.043 6.476 23.332 1.00 97.06 94 ALA A O 1
ATOM 699 N N . SER A 1 95 ? -4.348 6.118 24.760 1.00 97.50 95 SER A N 1
ATOM 700 C CA . SER A 1 95 ? -3.352 5.958 23.697 1.00 97.50 95 SER A CA 1
ATOM 701 C C . SER A 1 95 ? -3.629 4.693 22.881 1.00 97.50 95 SER A C 1
ATOM 703 O O . SER A 1 95 ? -4.241 3.748 23.375 1.00 97.50 95 SER A O 1
ATOM 705 N N . TYR A 1 96 ? -3.177 4.676 21.636 1.00 97.00 96 TYR A N 1
ATOM 706 C CA . TYR A 1 96 ? -3.227 3.541 20.725 1.00 97.00 96 TYR A CA 1
ATOM 707 C C . TYR A 1 96 ? -1.846 3.359 20.107 1.00 97.00 96 TYR A C 1
ATOM 709 O O . TYR A 1 96 ? -1.279 4.316 19.576 1.00 97.00 96 TYR A O 1
ATOM 717 N N . GLU A 1 97 ? -1.326 2.142 20.153 1.00 97.12 97 GLU A N 1
ATOM 718 C CA . GLU A 1 97 ? -0.085 1.758 19.490 1.00 97.12 97 GLU A CA 1
ATOM 719 C C . GLU A 1 97 ? -0.309 0.417 18.798 1.00 97.12 97 GLU A C 1
ATOM 721 O O . GLU A 1 97 ? -0.691 -0.555 19.448 1.00 97.12 97 GLU A O 1
ATOM 726 N N . ALA A 1 98 ? -0.144 0.387 17.478 1.00 95.19 98 ALA A N 1
ATOM 727 C CA . ALA A 1 98 ? -0.129 -0.854 16.716 1.00 95.19 98 ALA A CA 1
ATOM 728 C C . ALA A 1 98 ? 1.295 -1.409 16.643 1.00 95.19 98 ALA A C 1
ATOM 730 O O . ALA A 1 98 ? 2.262 -0.645 16.679 1.00 95.19 98 ALA A O 1
ATOM 731 N N . ASP A 1 99 ? 1.401 -2.723 16.478 1.00 94.44 99 ASP A N 1
ATOM 732 C CA . ASP A 1 99 ? 2.621 -3.335 15.961 1.00 94.44 99 ASP A CA 1
ATOM 733 C C . ASP A 1 99 ? 2.873 -2.860 14.516 1.00 94.44 99 ASP A C 1
ATOM 735 O O . ASP A 1 99 ? 2.015 -2.233 13.885 1.00 94.44 99 ASP A O 1
ATOM 739 N N . GLU A 1 100 ? 4.066 -3.147 13.992 1.00 92.75 100 GLU A N 1
ATOM 740 C CA . GLU A 1 100 ? 4.409 -2.863 12.597 1.00 92.75 100 GLU A CA 1
ATOM 741 C C . GLU A 1 100 ? 3.394 -3.542 11.659 1.00 92.75 100 GLU A C 1
ATOM 743 O O . GLU A 1 100 ? 3.237 -4.765 11.671 1.00 92.75 100 GLU A O 1
ATOM 748 N N . LEU A 1 101 ? 2.703 -2.746 10.841 1.00 92.00 101 LEU A N 1
ATOM 749 C CA . LEU A 1 101 ? 1.864 -3.252 9.763 1.00 92.00 101 LEU A CA 1
ATOM 750 C C . LEU A 1 101 ? 2.763 -3.514 8.564 1.00 92.00 101 LEU A C 1
ATOM 752 O O . LEU A 1 101 ? 3.219 -2.584 7.900 1.00 92.00 101 LEU A O 1
ATOM 756 N N . VAL A 1 102 ? 3.053 -4.788 8.332 1.00 92.25 102 VAL A N 1
ATOM 757 C CA . VAL A 1 102 ? 3.997 -5.225 7.307 1.00 92.25 102 VAL A CA 1
ATOM 758 C C . VAL A 1 102 ? 3.217 -5.789 6.134 1.00 92.25 102 VAL A C 1
ATOM 760 O O . VAL A 1 102 ? 2.483 -6.764 6.282 1.00 92.25 102 VAL A O 1
ATOM 763 N N . VAL A 1 103 ? 3.404 -5.185 4.969 1.00 89.75 103 VAL A N 1
ATOM 764 C CA . VAL A 1 103 ? 2.882 -5.681 3.698 1.00 89.75 103 VAL A CA 1
ATOM 765 C C . VAL A 1 103 ? 4.070 -5.878 2.775 1.00 89.75 103 VAL A C 1
ATOM 767 O O . VAL A 1 103 ? 4.807 -4.928 2.511 1.00 89.75 103 VAL A O 1
ATOM 770 N N . VAL A 1 104 ? 4.264 -7.104 2.304 1.00 90.62 104 VAL A N 1
ATOM 771 C CA . VAL A 1 104 ? 5.319 -7.466 1.353 1.00 90.62 104 VAL A CA 1
ATOM 772 C C . VAL A 1 104 ? 4.666 -8.109 0.136 1.00 90.62 104 VAL A C 1
ATOM 774 O O . VAL A 1 104 ? 3.689 -8.843 0.286 1.00 90.62 104 VAL A O 1
ATOM 777 N N . PHE A 1 105 ? 5.188 -7.787 -1.044 1.00 89.88 105 PHE A N 1
ATOM 778 C CA . PHE A 1 105 ? 4.769 -8.329 -2.329 1.00 89.88 105 PHE A CA 1
ATOM 779 C C . PHE A 1 105 ? 5.974 -8.685 -3.188 1.00 89.88 105 PHE A C 1
ATOM 781 O O . PHE A 1 105 ? 7.036 -8.056 -3.106 1.00 89.88 105 PHE A O 1
ATOM 788 N N . GLY A 1 106 ? 5.761 -9.648 -4.072 1.00 90.31 106 GLY A N 1
ATOM 789 C CA . GLY A 1 106 ? 6.760 -10.141 -5.001 1.00 90.31 106 GLY A CA 1
ATOM 790 C C . GLY A 1 106 ? 7.825 -11.001 -4.327 1.00 90.31 106 GLY A C 1
ATOM 791 O O . GLY A 1 106 ? 8.898 -11.225 -4.898 1.00 90.31 106 GLY A O 1
ATOM 792 N N . THR A 1 107 ? 7.548 -11.454 -3.102 1.00 92.56 107 THR A N 1
ATOM 793 C CA . THR A 1 107 ? 8.420 -12.331 -2.329 1.00 92.56 107 THR A CA 1
ATOM 794 C C . THR A 1 107 ? 7.619 -13.396 -1.594 1.00 92.56 107 THR A C 1
ATOM 796 O O . THR A 1 107 ? 6.436 -13.213 -1.328 1.00 92.56 107 THR A O 1
ATOM 799 N N . ASP A 1 108 ? 8.274 -14.484 -1.198 1.00 91.31 108 ASP A N 1
ATOM 800 C CA . ASP A 1 108 ? 7.674 -15.470 -0.302 1.00 91.31 108 ASP A CA 1
ATOM 801 C C . ASP A 1 108 ? 7.399 -14.908 1.111 1.00 91.31 108 ASP A C 1
ATOM 803 O O . ASP A 1 108 ? 7.802 -13.795 1.469 1.00 91.31 108 ASP A O 1
ATOM 807 N N . ASP A 1 109 ? 6.706 -15.703 1.928 1.00 86.00 109 ASP A N 1
ATOM 808 C CA . ASP A 1 109 ? 6.279 -15.355 3.288 1.00 86.00 109 ASP A CA 1
ATOM 809 C C . ASP A 1 109 ? 7.415 -15.361 4.326 1.00 86.00 109 ASP A C 1
ATOM 811 O O . ASP A 1 109 ? 7.182 -15.085 5.507 1.00 86.00 109 ASP A O 1
ATOM 815 N N . THR A 1 110 ? 8.649 -15.661 3.910 1.00 89.38 110 THR A N 1
ATOM 816 C CA . THR A 1 110 ? 9.817 -15.682 4.797 1.00 89.38 110 THR A CA 1
ATOM 817 C C . THR A 1 110 ? 10.506 -14.324 4.905 1.00 89.38 110 THR A C 1
ATOM 819 O O . THR A 1 110 ? 11.262 -14.104 5.853 1.00 89.38 110 THR A O 1
ATOM 822 N N . ILE A 1 111 ? 10.219 -13.398 3.984 1.00 90.56 111 ILE A N 1
ATOM 823 C CA . ILE A 1 111 ? 10.738 -12.028 4.001 1.00 90.56 111 ILE A CA 1
ATOM 824 C C . ILE A 1 111 ? 9.869 -11.150 4.907 1.00 90.56 111 ILE A C 1
ATOM 826 O O . ILE A 1 111 ? 8.731 -10.809 4.590 1.00 90.56 111 ILE A O 1
ATOM 830 N N . GLY A 1 112 ? 10.420 -10.751 6.052 1.00 88.81 112 GLY A N 1
ATOM 831 C CA . GLY A 1 112 ? 9.744 -9.915 7.037 1.00 88.81 112 GLY A CA 1
ATOM 832 C C . GLY A 1 112 ? 10.003 -8.413 6.887 1.00 88.81 112 GLY A C 1
ATOM 833 O O . GLY A 1 112 ? 10.506 -7.907 5.882 1.00 88.81 112 GLY A O 1
ATOM 834 N N . ALA A 1 113 ? 9.690 -7.671 7.953 1.00 88.25 113 ALA A N 1
ATOM 835 C CA . ALA A 1 113 ? 9.798 -6.209 8.012 1.00 88.25 113 ALA A CA 1
ATOM 836 C C . ALA A 1 113 ? 11.229 -5.668 7.844 1.00 88.25 113 ALA A C 1
ATOM 838 O O . ALA A 1 113 ? 11.424 -4.511 7.480 1.00 88.25 113 ALA A O 1
ATOM 839 N N . ARG A 1 114 ? 12.235 -6.481 8.185 1.00 90.88 114 ARG A N 1
ATOM 840 C CA . ARG A 1 114 ? 13.641 -6.058 8.302 1.00 90.88 114 ARG A CA 1
ATOM 841 C C . ARG A 1 114 ? 14.581 -6.811 7.364 1.00 90.88 114 ARG A C 1
ATOM 843 O O . ARG A 1 114 ? 15.748 -6.435 7.267 1.00 90.88 114 ARG A O 1
ATOM 850 N N . ASP A 1 115 ? 14.098 -7.858 6.705 1.00 92.44 115 ASP A N 1
ATOM 851 C CA . ASP A 1 115 ? 14.910 -8.674 5.808 1.00 92.44 115 ASP A CA 1
ATOM 852 C C . ASP A 1 115 ? 15.234 -7.901 4.520 1.00 92.44 115 ASP A C 1
ATOM 854 O O . ASP A 1 115 ? 14.469 -7.027 4.107 1.00 92.44 115 ASP A O 1
ATOM 858 N N . PRO A 1 116 ? 16.376 -8.140 3.866 1.00 92.06 116 PRO A N 1
ATOM 859 C CA . PRO A 1 116 ? 16.656 -7.493 2.591 1.00 92.06 116 PRO A CA 1
ATOM 860 C C . PRO A 1 116 ? 15.664 -7.977 1.525 1.00 92.06 116 PRO A C 1
ATOM 862 O O . PRO A 1 116 ? 15.479 -9.181 1.361 1.00 92.06 116 PRO A O 1
ATOM 865 N N . LEU A 1 117 ? 15.060 -7.050 0.775 1.00 93.94 117 LEU A N 1
ATOM 866 C CA . LEU A 1 117 ? 14.288 -7.425 -0.410 1.00 93.94 117 LEU A CA 1
ATOM 867 C C . LEU A 1 117 ? 15.214 -8.017 -1.487 1.00 93.94 117 LEU A C 1
ATOM 869 O O . LEU A 1 117 ? 16.367 -7.568 -1.604 1.00 93.94 117 LEU A O 1
ATOM 873 N N . PRO A 1 118 ? 14.720 -8.965 -2.309 1.00 94.56 118 PRO A N 1
ATOM 874 C CA . PRO A 1 118 ? 15.431 -9.398 -3.499 1.00 94.56 118 PRO A CA 1
ATOM 875 C C . PRO A 1 118 ? 15.797 -8.196 -4.361 1.00 94.56 118 PRO A C 1
ATOM 877 O O . PRO A 1 118 ? 14.989 -7.289 -4.559 1.00 94.56 118 PRO A O 1
ATOM 880 N N . ARG A 1 119 ? 17.036 -8.146 -4.847 1.00 91.50 119 ARG A N 1
ATOM 881 C CA . ARG A 1 119 ? 17.544 -6.952 -5.533 1.00 91.50 119 ARG A CA 1
ATOM 882 C C . ARG A 1 119 ? 18.517 -7.291 -6.638 1.00 91.50 119 ARG A C 1
ATOM 884 O O . ARG A 1 119 ? 19.315 -8.218 -6.532 1.00 91.50 119 ARG A O 1
ATOM 891 N N . TRP A 1 120 ? 18.512 -6.478 -7.683 1.00 88.50 120 TRP A N 1
ATOM 892 C CA . TRP A 1 120 ? 19.446 -6.637 -8.788 1.00 88.50 120 TRP A CA 1
ATOM 893 C C . TRP A 1 120 ? 20.898 -6.346 -8.366 1.00 88.50 120 TRP A C 1
ATOM 895 O O . TRP A 1 120 ? 21.198 -5.327 -7.737 1.00 88.50 120 TRP A O 1
ATOM 905 N N . ARG A 1 121 ? 21.831 -7.214 -8.762 1.00 89.25 121 ARG A N 1
ATOM 906 C CA . ARG A 1 121 ? 23.268 -7.075 -8.513 1.00 89.25 121 ARG A CA 1
ATOM 907 C C . ARG A 1 121 ? 23.856 -5.959 -9.378 1.00 89.25 121 ARG A C 1
ATOM 909 O O . ARG A 1 121 ? 23.720 -6.011 -10.603 1.00 89.25 121 ARG A O 1
ATOM 916 N N . PRO A 1 122 ? 24.549 -4.967 -8.790 1.00 84.81 122 PRO A N 1
ATOM 917 C CA . PRO A 1 122 ? 25.162 -3.884 -9.555 1.00 84.81 122 PRO A CA 1
ATOM 918 C C . PRO A 1 122 ? 26.057 -4.400 -10.691 1.00 84.81 122 PRO A C 1
ATOM 920 O O . PRO A 1 122 ? 26.933 -5.236 -10.470 1.00 84.81 122 PRO A O 1
ATOM 923 N N . GLY A 1 123 ? 25.834 -3.900 -11.910 1.00 83.19 123 GLY A N 1
ATOM 924 C CA . GLY A 1 123 ? 26.622 -4.256 -13.096 1.00 83.19 123 GLY A CA 1
ATOM 925 C C . GLY A 1 123 ? 26.336 -5.640 -13.692 1.00 83.19 123 GLY A C 1
ATOM 926 O O . GLY A 1 123 ? 27.046 -6.057 -14.607 1.00 83.19 123 GLY A O 1
ATOM 927 N N . CYS A 1 124 ? 25.324 -6.363 -13.205 1.00 84.38 124 CYS A N 1
ATOM 928 C CA . CYS A 1 124 ? 24.942 -7.649 -13.778 1.00 84.38 124 CYS A CA 1
ATOM 929 C C . CYS A 1 124 ? 24.134 -7.470 -15.072 1.00 84.38 124 CYS A C 1
ATOM 931 O O . CYS A 1 124 ? 23.187 -6.690 -15.116 1.00 84.38 124 CYS A O 1
ATOM 933 N N . THR A 1 125 ? 24.506 -8.216 -16.114 1.00 82.56 125 THR A N 1
ATOM 934 C CA . THR A 1 125 ? 23.865 -8.200 -17.446 1.00 82.56 125 THR A CA 1
ATOM 935 C C . THR A 1 125 ? 23.439 -9.594 -17.925 1.00 82.56 125 THR A C 1
ATOM 937 O O . THR A 1 125 ? 23.107 -9.785 -19.093 1.00 82.56 125 THR A O 1
ATOM 940 N N . ALA A 1 126 ? 23.492 -10.589 -17.036 1.00 85.19 126 ALA A N 1
ATOM 941 C CA . ALA A 1 126 ? 23.064 -11.958 -17.302 1.00 85.19 126 ALA A CA 1
ATOM 942 C C . ALA A 1 126 ? 21.529 -12.104 -17.181 1.00 85.19 126 ALA A C 1
ATOM 944 O O . ALA A 1 126 ? 20.793 -11.121 -17.183 1.00 85.19 126 ALA A O 1
ATOM 945 N N . SER A 1 127 ? 21.028 -13.340 -17.094 1.00 85.69 127 SER A N 1
ATOM 946 C CA . SER A 1 127 ? 19.594 -13.593 -16.883 1.00 85.69 127 SER A CA 1
ATOM 947 C C . SER A 1 127 ? 19.089 -12.987 -15.569 1.00 85.69 127 SER A C 1
ATOM 949 O O . SER A 1 127 ? 19.849 -12.934 -14.599 1.00 85.69 127 SER A O 1
ATOM 951 N N . VAL A 1 128 ? 17.804 -12.619 -15.508 1.00 85.12 128 VAL A N 1
ATOM 952 C CA . VAL A 1 128 ? 17.164 -12.061 -14.299 1.00 85.12 128 VAL A CA 1
ATOM 953 C C . VAL A 1 128 ? 17.427 -12.939 -13.074 1.00 85.12 128 VAL A C 1
ATOM 955 O O . VAL A 1 128 ? 17.997 -12.466 -12.095 1.00 85.12 128 VAL A O 1
ATOM 958 N N . ALA A 1 129 ? 17.164 -14.245 -13.184 1.00 88.25 129 ALA A N 1
ATOM 959 C CA . ALA A 1 129 ? 17.382 -15.207 -12.101 1.00 88.25 129 ALA A CA 1
ATOM 960 C C . ALA A 1 129 ? 18.825 -15.242 -11.582 1.00 88.25 129 ALA A C 1
ATOM 962 O O . ALA A 1 129 ? 19.077 -15.454 -10.403 1.00 88.25 129 ALA A O 1
ATOM 963 N N . SER A 1 130 ? 19.799 -15.021 -12.466 1.00 90.62 130 SER A N 1
ATOM 964 C CA . SER A 1 130 ? 21.200 -14.925 -12.065 1.00 90.62 130 SER A CA 1
ATOM 965 C C . SER A 1 130 ? 21.586 -13.538 -11.564 1.00 90.62 130 SER A C 1
ATOM 967 O O . SER A 1 130 ? 22.601 -13.414 -10.892 1.00 90.62 130 SER A O 1
ATOM 969 N N . CYS A 1 131 ? 20.859 -12.484 -11.918 1.00 89.88 131 CYS A N 1
ATOM 970 C CA . CYS A 1 131 ? 21.210 -11.114 -11.569 1.00 89.88 131 CYS A CA 1
ATOM 971 C C . CYS A 1 131 ? 20.519 -10.600 -10.313 1.00 89.88 131 CYS A C 1
ATOM 973 O O . CYS A 1 131 ? 20.965 -9.584 -9.798 1.00 89.88 131 CYS A O 1
ATOM 975 N N . VAL A 1 132 ? 19.514 -11.291 -9.788 1.00 91.94 132 VAL A N 1
ATOM 976 C CA . VAL A 1 132 ? 18.833 -10.924 -8.545 1.00 91.94 132 VAL A CA 1
ATOM 977 C C . VAL A 1 132 ? 19.450 -11.680 -7.362 1.00 91.94 132 VAL A C 1
ATOM 979 O O . VAL A 1 132 ? 19.463 -12.908 -7.342 1.00 91.94 132 VAL A O 1
ATOM 982 N N . ASP A 1 133 ? 19.977 -10.947 -6.377 1.00 93.88 133 ASP A N 1
ATOM 983 C CA . ASP A 1 133 ? 20.284 -11.496 -5.051 1.00 93.88 133 ASP A CA 1
ATOM 984 C C . ASP A 1 133 ? 18.966 -11.849 -4.349 1.00 93.88 133 ASP A C 1
ATOM 986 O O . ASP A 1 133 ? 18.046 -11.031 -4.360 1.00 93.88 133 ASP A O 1
ATOM 990 N N . GLY A 1 134 ? 18.880 -13.030 -3.730 1.00 93.75 134 GLY A N 1
ATOM 991 C CA . GLY A 1 134 ? 17.652 -13.511 -3.084 1.00 93.75 134 GLY A CA 1
ATOM 992 C C . GLY A 1 134 ? 16.586 -14.003 -4.068 1.00 93.75 134 GLY A C 1
ATOM 993 O O . GLY A 1 134 ? 15.401 -13.959 -3.754 1.00 93.75 134 GLY A O 1
ATOM 994 N N . TRP A 1 135 ? 16.982 -14.437 -5.271 1.00 94.88 135 TRP A N 1
ATOM 995 C CA . TRP A 1 135 ? 16.066 -14.944 -6.301 1.00 94.88 135 TRP A CA 1
ATOM 996 C C . TRP A 1 135 ? 15.174 -16.095 -5.817 1.00 94.88 135 TRP A C 1
ATOM 998 O O . TRP A 1 135 ? 14.036 -16.217 -6.252 1.00 94.88 135 TRP A O 1
ATOM 1008 N N . GLU A 1 136 ? 15.674 -16.931 -4.910 1.00 94.62 136 GLU A N 1
ATOM 1009 C CA . GLU A 1 136 ? 14.929 -18.026 -4.288 1.00 94.62 136 GLU A CA 1
ATOM 1010 C C . GLU A 1 136 ? 13.677 -17.573 -3.531 1.00 94.62 136 GLU A C 1
ATOM 1012 O O . GLU A 1 136 ? 12.767 -18.379 -3.359 1.00 94.62 136 GLU A O 1
ATOM 1017 N N . HIS A 1 137 ? 13.633 -16.303 -3.125 1.00 95.44 137 HIS A N 1
ATOM 1018 C CA . HIS A 1 137 ? 12.507 -15.697 -2.431 1.00 95.44 137 HIS A CA 1
ATOM 1019 C C . HIS A 1 137 ? 11.557 -14.962 -3.370 1.00 95.44 137 HIS A C 1
ATOM 1021 O O . HIS A 1 137 ? 10.536 -14.481 -2.904 1.00 95.44 137 HIS A O 1
ATOM 1027 N N . VAL A 1 138 ? 11.873 -14.822 -4.661 1.00 94.25 138 VAL A N 1
ATOM 1028 C CA . VAL A 1 138 ? 11.028 -14.089 -5.613 1.00 94.25 138 VAL A CA 1
ATOM 1029 C C . VAL A 1 138 ? 9.823 -14.940 -6.000 1.00 94.25 138 VAL A C 1
ATOM 1031 O O . VAL A 1 138 ? 9.974 -16.071 -6.467 1.00 94.25 138 VAL A O 1
ATOM 1034 N N . VAL A 1 139 ? 8.632 -14.366 -5.850 1.00 93.69 139 VAL A N 1
ATOM 1035 C CA . VAL A 1 139 ? 7.350 -15.002 -6.173 1.00 93.69 139 VAL A CA 1
ATOM 1036 C C . VAL A 1 139 ? 6.583 -14.112 -7.143 1.00 93.69 139 VAL A C 1
ATOM 1038 O O . VAL A 1 139 ? 6.628 -12.894 -7.026 1.00 93.69 139 VAL A O 1
ATOM 1041 N N . ASP A 1 140 ? 5.922 -14.732 -8.117 1.00 91.06 140 ASP A N 1
ATOM 1042 C CA . ASP A 1 140 ? 4.946 -14.094 -9.006 1.00 91.06 140 ASP A CA 1
ATOM 1043 C C . ASP A 1 140 ? 3.595 -14.017 -8.273 1.00 91.06 140 ASP A C 1
ATOM 1045 O O . ASP A 1 140 ? 2.790 -14.952 -8.325 1.00 91.06 140 ASP A O 1
ATOM 1049 N N . ASP A 1 141 ? 3.396 -12.944 -7.505 1.00 86.75 141 ASP A N 1
ATOM 1050 C CA . ASP A 1 141 ? 2.213 -12.776 -6.646 1.00 86.75 141 ASP A CA 1
ATOM 1051 C C . ASP A 1 141 ? 0.965 -12.351 -7.435 1.00 86.75 141 ASP A C 1
ATOM 1053 O O . ASP A 1 141 ? -0.156 -12.477 -6.941 1.00 86.75 141 ASP A O 1
ATOM 1057 N N . ASP A 1 142 ? 1.120 -11.843 -8.659 1.00 87.06 142 ASP A N 1
ATOM 1058 C CA . ASP A 1 142 ? 0.003 -11.387 -9.488 1.00 87.06 142 ASP A CA 1
ATOM 1059 C C . ASP A 1 142 ? -0.329 -12.329 -10.664 1.00 87.06 142 ASP A C 1
ATOM 1061 O O . ASP A 1 142 ? -1.361 -12.167 -11.333 1.00 87.06 142 ASP A O 1
ATOM 1065 N N . GLY A 1 143 ? 0.460 -13.393 -10.824 1.00 87.19 143 GLY A N 1
ATOM 1066 C CA . GLY A 1 143 ? 0.244 -14.509 -11.737 1.00 87.19 143 GLY A CA 1
ATOM 1067 C C . GLY A 1 143 ? 0.486 -14.150 -13.201 1.00 87.19 143 GLY A C 1
ATOM 1068 O O . GLY A 1 143 ? -0.143 -14.745 -14.089 1.00 87.19 143 GLY A O 1
ATOM 1069 N N . ASP A 1 144 ? 1.288 -13.125 -13.478 1.00 86.31 144 ASP A N 1
ATOM 1070 C CA . ASP A 1 144 ? 1.590 -12.635 -14.824 1.00 86.31 144 ASP A CA 1
ATOM 1071 C C . ASP A 1 144 ? 2.800 -13.302 -15.493 1.00 86.31 144 ASP A C 1
ATOM 1073 O O . ASP A 1 144 ? 3.039 -13.071 -16.679 1.00 86.31 144 ASP A O 1
ATOM 1077 N N . VAL A 1 145 ? 3.437 -14.256 -14.804 1.00 90.25 145 VAL A N 1
ATOM 1078 C CA . VAL A 1 145 ? 4.631 -15.006 -15.229 1.00 90.25 145 VAL A CA 1
ATOM 1079 C C . VAL A 1 145 ? 5.919 -14.168 -15.148 1.00 90.25 145 VAL A C 1
ATOM 1081 O O . VAL A 1 145 ? 6.998 -14.648 -15.518 1.00 90.25 145 VAL A O 1
ATOM 1084 N N . HIS A 1 146 ? 5.848 -12.948 -14.619 1.00 89.94 146 HIS A N 1
ATOM 1085 C CA . HIS A 1 146 ? 6.987 -12.081 -14.361 1.00 89.94 146 HIS A CA 1
ATOM 1086 C C . HIS A 1 146 ? 7.413 -12.138 -12.883 1.00 89.94 146 HIS A C 1
ATOM 1088 O O . HIS A 1 146 ? 6.663 -12.546 -12.001 1.00 89.94 146 HIS A O 1
ATOM 1094 N N . PRO A 1 147 ? 8.688 -11.834 -12.581 1.00 89.38 147 PRO A N 1
ATOM 1095 C CA . PRO A 1 147 ? 9.193 -11.941 -11.219 1.00 89.38 147 PRO A CA 1
ATOM 1096 C C . PRO A 1 147 ? 8.690 -10.813 -10.323 1.00 89.38 147 PRO A C 1
ATOM 1098 O O . PRO A 1 147 ? 9.020 -9.650 -10.551 1.00 89.38 147 PRO A O 1
ATOM 1101 N N . GLY A 1 148 ? 8.042 -11.172 -9.222 1.00 90.00 148 GLY A N 1
ATOM 1102 C CA . GLY A 1 148 ? 7.619 -10.221 -8.210 1.00 90.00 148 GLY A CA 1
ATOM 1103 C C . GLY A 1 148 ? 6.167 -9.797 -8.411 1.00 90.00 148 GLY A C 1
ATOM 1104 O O . GLY A 1 148 ? 5.273 -10.630 -8.526 1.00 90.00 148 GLY A O 1
ATOM 1105 N N . VAL A 1 149 ? 5.949 -8.485 -8.430 1.00 87.75 149 VAL A N 1
ATOM 1106 C CA . VAL A 1 149 ? 4.677 -7.864 -8.798 1.00 87.75 149 VAL A CA 1
ATOM 1107 C C . VAL A 1 149 ? 4.861 -6.728 -9.780 1.00 87.75 149 VAL A C 1
ATOM 1109 O O . VAL A 1 149 ? 5.868 -6.011 -9.753 1.00 87.75 149 VAL A O 1
ATOM 1112 N N . THR A 1 150 ? 3.839 -6.515 -10.592 1.00 86.19 150 THR A N 1
ATOM 1113 C CA . THR A 1 150 ? 3.838 -5.484 -11.615 1.00 86.19 150 THR A CA 1
ATOM 1114 C C . THR A 1 150 ? 3.439 -4.118 -11.060 1.00 86.19 150 THR A C 1
ATOM 1116 O O . THR A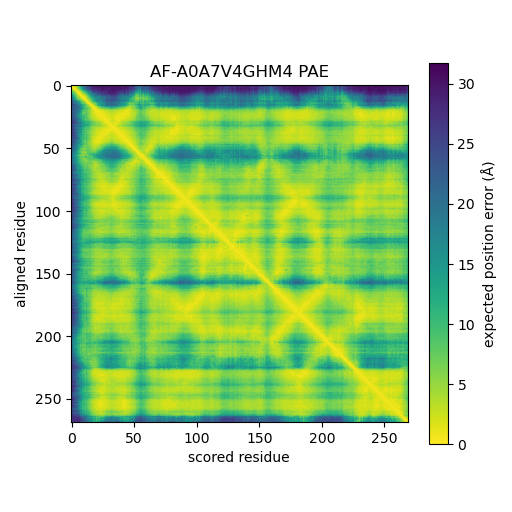 1 150 ? 2.362 -3.924 -10.483 1.00 86.19 150 THR A O 1
ATOM 1119 N N . LEU A 1 151 ? 4.324 -3.142 -11.271 1.00 79.94 151 LEU A N 1
ATOM 1120 C CA . LEU A 1 151 ? 4.028 -1.718 -11.186 1.00 79.94 151 LEU A CA 1
ATOM 1121 C C . LEU A 1 151 ? 3.919 -1.156 -12.601 1.00 79.94 151 LEU A C 1
ATOM 1123 O O . LEU A 1 151 ? 4.843 -1.297 -13.404 1.00 79.94 151 LEU A O 1
ATOM 1127 N N . THR A 1 152 ? 2.806 -0.496 -12.895 1.00 77.44 152 THR A N 1
ATOM 1128 C CA . THR A 1 152 ? 2.600 0.191 -14.170 1.00 77.44 152 THR A CA 1
ATOM 1129 C C . THR A 1 152 ? 3.070 1.636 -14.062 1.00 77.44 152 THR A C 1
ATOM 1131 O O . THR A 1 152 ? 2.994 2.250 -12.990 1.00 77.44 152 THR A O 1
ATOM 1134 N N . VAL A 1 153 ? 3.564 2.172 -15.177 1.00 72.12 153 VAL A N 1
ATOM 1135 C CA . VAL A 1 153 ? 3.943 3.579 -15.309 1.00 72.12 153 VAL A CA 1
ATOM 1136 C C . VAL A 1 153 ? 3.143 4.187 -16.448 1.00 72.12 153 VAL A C 1
ATOM 1138 O O . VAL A 1 153 ? 3.313 3.786 -17.593 1.00 72.12 153 VAL A O 1
ATOM 1141 N N . ASP A 1 154 ? 2.334 5.191 -16.124 1.00 70.19 154 ASP A N 1
ATOM 1142 C CA . ASP A 1 154 ? 1.687 6.046 -17.121 1.00 70.19 154 ASP A CA 1
ATOM 1143 C C . ASP A 1 154 ? 2.382 7.413 -17.145 1.00 70.19 154 ASP A C 1
ATOM 1145 O O . ASP A 1 154 ? 2.649 7.984 -16.081 1.00 70.19 154 ASP A O 1
ATOM 1149 N N . SER A 1 155 ? 2.687 7.942 -18.336 1.00 71.88 155 SER A N 1
ATOM 1150 C CA . SER A 1 155 ? 3.376 9.229 -18.496 1.00 71.88 155 SER A CA 1
ATOM 1151 C C . SER A 1 155 ? 2.502 10.351 -19.056 1.00 71.88 155 SER A C 1
ATOM 1153 O O . SER A 1 155 ? 1.671 10.110 -19.924 1.00 71.88 155 SER A O 1
ATOM 1155 N N . GLU A 1 156 ? 2.777 11.598 -18.659 1.00 69.81 156 GLU A N 1
ATOM 1156 C CA . GLU A 1 156 ? 2.255 12.809 -19.314 1.00 69.81 156 GLU A CA 1
ATOM 1157 C C . GLU A 1 156 ? 3.393 13.631 -19.971 1.00 69.81 156 GLU A C 1
ATOM 1159 O O . GLU A 1 156 ? 4.299 14.073 -19.251 1.00 69.81 156 GLU A O 1
ATOM 1164 N N . PRO A 1 157 ? 3.369 13.904 -21.299 1.00 68.00 157 PRO A N 1
ATOM 1165 C CA . PRO A 1 157 ? 2.332 13.537 -22.274 1.00 68.00 157 PRO A CA 1
ATOM 1166 C C . PRO A 1 157 ? 2.227 12.020 -22.489 1.00 68.00 157 PRO A C 1
ATOM 1168 O O . PRO A 1 157 ? 3.211 11.301 -22.309 1.00 68.00 157 PRO A O 1
ATOM 1171 N N . GLU A 1 158 ? 1.023 11.573 -22.860 1.00 68.38 158 GLU A N 1
ATOM 1172 C CA . GLU A 1 158 ? 0.693 10.160 -23.105 1.00 68.38 158 GLU A CA 1
ATOM 1173 C C . GLU A 1 158 ? 1.698 9.509 -24.079 1.00 68.38 158 GLU A C 1
ATOM 1175 O O . GLU A 1 158 ? 2.239 10.175 -24.970 1.00 68.38 158 GLU A O 1
ATOM 1180 N N . ASP A 1 159 ? 1.951 8.213 -23.882 1.00 68.25 159 ASP A N 1
ATOM 1181 C CA . ASP A 1 159 ? 2.748 7.324 -24.747 1.00 68.25 159 ASP A CA 1
ATOM 1182 C C . ASP A 1 159 ? 4.265 7.613 -24.828 1.00 68.25 159 ASP A C 1
ATOM 1184 O O . ASP A 1 159 ? 4.996 7.019 -25.630 1.00 68.25 159 ASP A O 1
ATOM 1188 N N . LEU A 1 160 ? 4.799 8.527 -24.008 1.00 74.44 160 LEU A N 1
ATOM 1189 C CA . LEU A 1 160 ? 6.245 8.759 -23.976 1.00 74.44 160 LEU A CA 1
ATOM 1190 C C . LEU A 1 160 ? 6.994 7.636 -23.247 1.00 74.44 160 LEU A C 1
ATOM 1192 O O . LEU A 1 160 ? 8.044 7.197 -23.725 1.00 74.44 160 LEU A O 1
ATOM 1196 N N . ILE A 1 161 ? 6.482 7.213 -22.092 1.00 74.69 161 ILE A N 1
ATOM 1197 C CA . ILE A 1 161 ? 6.977 6.077 -21.314 1.00 74.69 161 ILE A CA 1
ATOM 1198 C C . ILE A 1 161 ? 5.803 5.120 -21.137 1.00 74.69 161 ILE A C 1
ATOM 1200 O O . I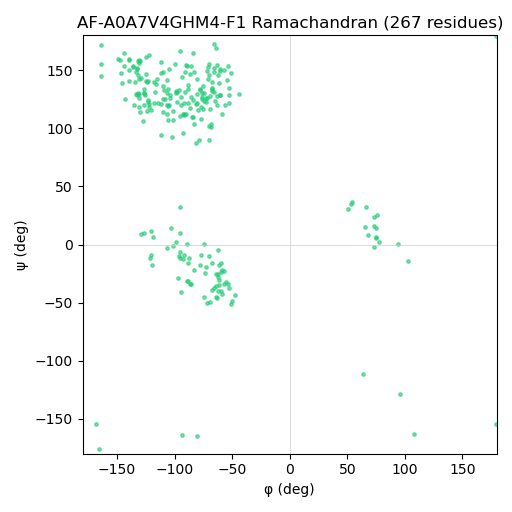LE A 1 161 ? 4.769 5.505 -20.601 1.00 74.69 161 ILE A O 1
ATOM 1204 N N . GLU A 1 162 ? 5.985 3.883 -21.579 1.00 78.12 162 GLU A N 1
ATOM 1205 C CA . GLU A 1 162 ? 4.981 2.822 -21.497 1.00 78.12 162 GLU A CA 1
ATOM 1206 C C . GLU A 1 162 ? 5.611 1.554 -20.921 1.00 78.12 162 GLU A C 1
ATOM 1208 O O . GLU A 1 162 ? 6.823 1.359 -21.015 1.00 78.12 162 GLU A O 1
ATOM 1213 N N . GLY A 1 163 ? 4.783 0.661 -20.387 1.00 81.62 163 GLY A N 1
ATOM 1214 C CA . GLY A 1 163 ? 5.189 -0.669 -19.942 1.00 81.62 163 GLY A CA 1
ATOM 1215 C C . GLY A 1 163 ? 5.209 -0.824 -18.426 1.00 81.62 163 GLY A C 1
ATOM 1216 O O . GLY A 1 163 ? 4.601 -0.058 -17.674 1.00 81.62 163 GLY A O 1
ATOM 1217 N N . GLU A 1 164 ? 5.899 -1.866 -17.990 1.00 85.38 164 GLU A N 1
ATOM 1218 C CA . GLU A 1 164 ? 5.788 -2.432 -16.657 1.00 85.38 164 GLU A CA 1
ATOM 1219 C C . GLU A 1 164 ? 7.172 -2.596 -16.016 1.00 85.38 164 GLU A C 1
ATOM 1221 O O . GLU A 1 164 ? 8.184 -2.923 -16.653 1.00 85.38 164 GLU A O 1
ATOM 1226 N N . ALA A 1 165 ? 7.220 -2.350 -14.710 1.00 85.50 165 ALA A N 1
ATOM 1227 C CA . ALA A 1 165 ? 8.346 -2.698 -13.863 1.00 85.50 165 ALA A CA 1
ATOM 1228 C C . ALA A 1 165 ? 7.931 -3.839 -12.936 1.00 85.50 165 ALA A C 1
ATOM 1230 O O . ALA A 1 165 ? 6.966 -3.720 -12.184 1.00 85.50 165 ALA A O 1
ATOM 1231 N N . TYR A 1 166 ? 8.701 -4.922 -12.953 1.00 90.25 166 TYR A N 1
ATOM 1232 C CA . TYR A 1 166 ? 8.483 -6.073 -12.083 1.00 90.25 166 TYR A CA 1
ATOM 1233 C C . TYR A 1 166 ? 9.313 -5.882 -10.821 1.00 90.25 166 TYR A C 1
ATOM 1235 O O . TYR A 1 166 ? 10.533 -5.679 -10.898 1.00 90.25 166 TYR A O 1
ATOM 1243 N N . THR A 1 167 ? 8.664 -5.871 -9.662 1.00 90.31 167 THR A N 1
ATOM 1244 C CA . THR A 1 167 ? 9.266 -5.400 -8.414 1.00 90.31 167 THR A CA 1
ATOM 1245 C C . THR A 1 167 ? 9.020 -6.338 -7.241 1.00 90.31 167 THR A C 1
ATOM 1247 O O . THR A 1 167 ? 7.977 -6.974 -7.150 1.00 90.31 167 THR A O 1
ATOM 1250 N N . ALA A 1 168 ? 9.972 -6.385 -6.312 1.00 92.12 168 ALA A N 1
ATOM 1251 C CA . ALA A 1 168 ? 9.675 -6.725 -4.926 1.00 92.12 168 ALA A CA 1
ATOM 1252 C C . ALA A 1 168 ? 9.326 -5.426 -4.196 1.00 92.12 168 ALA A C 1
ATOM 1254 O O . ALA A 1 168 ? 10.036 -4.429 -4.348 1.00 92.12 168 ALA A O 1
ATOM 1255 N N . PHE A 1 169 ? 8.257 -5.423 -3.411 1.00 88.19 169 PHE A N 1
ATOM 1256 C CA . PHE A 1 169 ? 7.752 -4.237 -2.724 1.00 88.19 169 PHE A CA 1
ATOM 1257 C C . PHE A 1 169 ? 7.498 -4.552 -1.255 1.00 88.19 169 PHE A C 1
ATOM 1259 O O . PHE A 1 169 ? 6.998 -5.619 -0.914 1.00 88.19 169 PHE A O 1
ATOM 1266 N N . ARG A 1 170 ? 7.787 -3.595 -0.377 1.00 90.38 170 ARG A N 1
ATOM 1267 C CA . ARG A 1 170 ? 7.434 -3.655 1.034 1.00 90.38 170 ARG A CA 1
ATOM 1268 C C . ARG A 1 170 ? 6.967 -2.303 1.535 1.00 90.38 170 ARG A C 1
ATOM 1270 O O . ARG A 1 170 ? 7.588 -1.279 1.262 1.00 90.38 170 ARG A O 1
ATOM 1277 N N . THR A 1 171 ? 5.944 -2.324 2.378 1.00 88.25 171 THR A N 1
ATOM 1278 C CA . THR A 1 171 ? 5.660 -1.228 3.296 1.00 88.25 171 THR A CA 1
ATOM 1279 C C . THR A 1 171 ? 5.613 -1.717 4.739 1.00 88.25 171 THR A C 1
ATOM 1281 O O . THR A 1 171 ? 5.149 -2.822 5.023 1.00 88.25 171 THR A O 1
ATOM 1284 N N . VAL A 1 172 ? 6.171 -0.907 5.637 1.00 90.81 172 VAL A N 1
ATOM 1285 C CA . VAL A 1 172 ? 6.158 -1.122 7.084 1.00 90.81 172 VAL A CA 1
ATOM 1286 C C . VAL A 1 172 ? 5.634 0.150 7.729 1.00 90.81 172 VAL A C 1
ATOM 1288 O O . VAL A 1 172 ? 6.345 1.153 7.791 1.00 90.81 172 VAL A O 1
ATOM 1291 N N . ASP A 1 173 ? 4.399 0.103 8.213 1.00 90.75 173 ASP A N 1
ATOM 1292 C CA . ASP A 1 173 ? 3.742 1.254 8.825 1.00 90.75 173 ASP A CA 1
ATOM 1293 C C . ASP A 1 173 ? 3.617 1.069 10.336 1.00 90.75 173 ASP A C 1
ATOM 1295 O O . ASP A 1 173 ? 3.031 0.099 10.822 1.00 90.75 173 ASP A O 1
ATOM 1299 N N . LEU A 1 174 ? 4.119 2.039 11.102 1.00 91.94 174 LEU A N 1
ATOM 1300 C CA . LEU A 1 174 ? 3.910 2.094 12.547 1.00 91.94 174 LEU A CA 1
ATOM 1301 C C . LEU A 1 174 ? 2.819 3.116 12.883 1.00 91.94 174 LEU A C 1
ATOM 1303 O O . LEU A 1 174 ? 3.002 4.322 12.688 1.00 91.94 174 LEU A O 1
ATOM 1307 N N . LEU A 1 175 ? 1.693 2.643 13.425 1.00 93.25 175 LEU A N 1
ATOM 1308 C CA . LEU A 1 175 ? 0.550 3.487 13.781 1.00 93.25 175 LEU A CA 1
ATOM 1309 C C . LEU A 1 175 ? 0.558 3.850 15.268 1.00 93.25 175 LEU A C 1
ATOM 1311 O O . LEU A 1 175 ? 0.487 2.977 16.136 1.00 93.25 175 LEU A O 1
ATOM 1315 N N . ARG A 1 176 ? 0.558 5.151 15.572 1.00 95.38 176 ARG A N 1
ATOM 1316 C CA . ARG A 1 176 ? 0.479 5.668 16.948 1.00 95.38 176 ARG A CA 1
ATOM 1317 C C . ARG A 1 176 ? -0.540 6.782 17.060 1.00 95.38 176 ARG A C 1
ATOM 1319 O O . ARG A 1 176 ? -0.502 7.745 16.300 1.00 95.38 176 ARG A O 1
ATOM 1326 N N . GLY A 1 177 ? -1.444 6.693 18.026 1.00 95.44 177 GLY A N 1
ATOM 1327 C CA . GLY A 1 177 ? -2.524 7.661 18.134 1.00 95.44 177 GLY A CA 1
ATOM 1328 C C . GLY A 1 177 ? -3.309 7.606 19.430 1.00 95.44 177 GLY A C 1
ATOM 1329 O O . GLY A 1 177 ? -2.820 7.170 20.470 1.00 95.44 177 GLY A O 1
ATOM 1330 N N . THR A 1 178 ? -4.552 8.061 19.333 1.00 96.62 178 THR A N 1
ATOM 1331 C CA . THR A 1 178 ? -5.489 8.174 20.446 1.00 96.62 178 THR A CA 1
ATOM 1332 C C . THR A 1 178 ? -6.833 7.583 20.045 1.00 96.62 178 THR A C 1
ATOM 1334 O O . THR A 1 178 ? -7.409 7.958 19.020 1.00 96.62 178 THR A O 1
ATOM 1337 N N . ALA A 1 179 ? -7.362 6.688 20.877 1.00 95.62 179 ALA A N 1
ATOM 1338 C CA . ALA A 1 179 ? -8.727 6.193 20.803 1.00 95.62 179 ALA A CA 1
ATOM 1339 C C . ALA A 1 179 ? -9.679 7.236 21.402 1.00 95.62 179 ALA A C 1
ATOM 1341 O O . ALA A 1 179 ? -9.958 7.251 22.598 1.00 95.62 179 ALA A O 1
ATOM 1342 N N . TRP A 1 180 ? -10.172 8.148 20.568 1.00 93.75 180 TRP A N 1
ATOM 1343 C CA . TRP A 1 180 ? -11.017 9.271 20.991 1.00 93.75 180 TRP A CA 1
ATOM 1344 C C . TRP A 1 180 ? -12.325 8.825 21.639 1.00 93.75 180 TRP A C 1
ATOM 1346 O O . TRP A 1 180 ? -12.852 9.496 22.520 1.00 93.75 180 TRP A O 1
ATOM 1356 N N . ASN A 1 181 ? -12.884 7.720 21.162 1.00 91.94 181 ASN A N 1
ATOM 1357 C CA . ASN A 1 181 ? -14.102 7.106 21.671 1.00 91.94 181 ASN A CA 1
ATOM 1358 C C . ASN A 1 181 ? -14.214 5.682 21.104 1.00 91.94 181 ASN A C 1
ATOM 1360 O O . ASN A 1 181 ? -13.356 5.223 20.353 1.00 91.94 181 ASN A O 1
ATOM 1364 N N . SER A 1 182 ? -15.319 5.003 21.402 1.00 90.88 182 SER A N 1
ATOM 1365 C CA . SER A 1 182 ? -15.608 3.630 20.970 1.00 90.88 182 SER A CA 1
ATOM 1366 C C . SER A 1 182 ? -15.718 3.408 19.454 1.00 90.88 182 SER A C 1
ATOM 1368 O O . SER A 1 182 ? -15.928 2.266 19.040 1.00 90.88 182 SER A O 1
ATOM 1370 N N . ARG A 1 183 ? -15.651 4.464 18.631 1.00 92.38 183 ARG A N 1
ATOM 1371 C CA . ARG A 1 183 ? -15.767 4.375 17.167 1.00 92.38 183 ARG A CA 1
ATOM 1372 C C . ARG A 1 183 ? -14.558 4.909 16.401 1.00 92.38 183 ARG A C 1
ATOM 1374 O O . ARG A 1 183 ? -14.522 4.717 15.194 1.00 92.38 183 ARG A O 1
ATOM 1381 N N . LEU A 1 184 ? -13.625 5.608 17.046 1.00 93.38 184 LEU A N 1
ATOM 1382 C CA . LEU A 1 184 ? -12.625 6.403 16.339 1.00 93.38 184 LEU A CA 1
ATOM 1383 C C . LEU A 1 184 ? -11.259 6.354 17.020 1.00 93.38 184 LEU A C 1
ATOM 1385 O O . LEU A 1 184 ? -11.119 6.780 18.169 1.00 93.38 184 LEU A O 1
ATOM 1389 N N . VAL A 1 185 ? -10.249 5.963 16.250 1.00 94.69 185 VAL A N 1
ATOM 1390 C CA . VAL A 1 185 ? -8.836 6.180 16.565 1.00 94.69 185 VAL A CA 1
ATOM 1391 C C . VAL A 1 185 ? -8.242 7.097 15.502 1.00 94.69 185 VAL A C 1
ATOM 1393 O O . VAL A 1 185 ? -8.549 6.976 14.316 1.00 94.69 185 VAL A O 1
ATOM 1396 N N . ARG A 1 186 ? -7.411 8.047 15.925 1.00 94.50 186 ARG A N 1
ATOM 1397 C CA . ARG A 1 186 ? -6.669 8.933 15.021 1.00 94.50 186 ARG A CA 1
ATOM 1398 C C . ARG A 1 186 ? -5.262 9.133 15.534 1.00 94.50 186 ARG A C 1
ATOM 1400 O O . ARG A 1 186 ? -5.058 9.152 16.748 1.00 94.50 186 ARG A O 1
ATOM 1407 N N . GLY A 1 187 ? -4.324 9.347 14.628 1.00 93.56 187 GLY A N 1
ATOM 1408 C CA . GLY A 1 187 ? -2.949 9.594 15.017 1.00 93.56 187 GLY A CA 1
ATOM 1409 C C . GLY A 1 187 ? -2.020 9.785 13.839 1.00 93.56 187 GLY A C 1
ATOM 1410 O O . GLY A 1 187 ? -2.437 10.191 12.755 1.00 93.56 187 GLY A O 1
ATOM 1411 N N . VAL A 1 188 ? -0.755 9.488 14.094 1.00 92.19 188 VAL A N 1
ATOM 1412 C CA . VAL A 1 188 ? 0.344 9.594 13.144 1.00 92.19 188 VAL A CA 1
ATOM 1413 C C . VAL A 1 188 ? 0.752 8.215 12.648 1.00 92.19 188 VAL A C 1
ATOM 1415 O O . VAL A 1 188 ? 0.616 7.214 13.358 1.00 92.19 188 VAL A O 1
ATOM 1418 N N . VAL A 1 189 ? 1.261 8.190 11.424 1.00 89.94 189 VAL A N 1
ATOM 1419 C CA . VAL A 1 189 ? 1.921 7.028 10.831 1.00 89.94 189 VAL A CA 1
ATOM 1420 C C . VAL A 1 189 ? 3.396 7.363 10.713 1.00 89.94 189 VAL A C 1
ATOM 1422 O O . VAL A 1 189 ? 3.732 8.469 10.291 1.00 89.94 189 VAL A O 1
ATOM 1425 N N . VAL A 1 190 ? 4.263 6.423 11.074 1.00 88.94 190 VAL A N 1
ATOM 1426 C CA . VAL A 1 190 ? 5.667 6.443 10.655 1.00 88.94 190 VAL A CA 1
ATOM 1427 C C . VAL A 1 190 ? 5.791 5.420 9.530 1.00 88.94 190 VAL A C 1
ATOM 1429 O O . VAL A 1 190 ? 5.918 4.230 9.826 1.00 88.94 190 VAL A O 1
ATOM 1432 N N . PRO A 1 191 ? 5.640 5.854 8.268 1.00 85.31 191 PRO A N 1
ATOM 1433 C CA . PRO A 1 191 ? 5.640 4.947 7.137 1.00 85.31 191 PRO A CA 1
ATOM 1434 C C . PRO A 1 191 ? 7.057 4.618 6.687 1.00 85.31 191 PRO A C 1
ATOM 1436 O O . PRO A 1 191 ? 7.964 5.451 6.734 1.00 85.31 191 PRO A O 1
ATOM 1439 N N . SER A 1 192 ? 7.220 3.411 6.171 1.00 84.62 192 SER A N 1
ATOM 1440 C CA . SER A 1 192 ? 8.382 2.999 5.399 1.00 84.62 192 SER A CA 1
ATOM 1441 C C . SER A 1 192 ? 7.883 2.319 4.137 1.00 84.62 192 SER A C 1
ATOM 1443 O O . SER A 1 192 ? 7.008 1.458 4.204 1.00 84.62 192 SER A O 1
ATOM 1445 N N . ILE A 1 193 ? 8.409 2.728 2.987 1.00 83.00 193 ILE A N 1
ATOM 1446 C CA . ILE A 1 193 ? 8.148 2.090 1.699 1.00 83.00 193 ILE A CA 1
ATOM 1447 C C . ILE A 1 193 ? 9.502 1.771 1.079 1.00 83.00 193 ILE A C 1
ATOM 1449 O O . ILE A 1 193 ? 10.384 2.625 1.014 1.00 83.00 193 ILE A O 1
ATOM 1453 N N . GLU A 1 194 ? 9.658 0.539 0.623 1.00 85.00 194 GLU A N 1
ATOM 1454 C CA . GLU A 1 194 ? 10.831 0.059 -0.087 1.00 85.00 194 GLU A CA 1
ATOM 1455 C C . GLU A 1 194 ? 10.371 -0.744 -1.300 1.00 85.00 194 GLU A C 1
ATOM 1457 O O . GLU A 1 194 ? 9.425 -1.522 -1.219 1.00 85.00 194 GLU A O 1
ATOM 1462 N N . TYR A 1 195 ? 11.046 -0.583 -2.431 1.00 85.81 195 TYR A N 1
ATOM 1463 C CA . TYR A 1 195 ? 10.840 -1.447 -3.583 1.00 85.81 195 TYR A CA 1
ATOM 1464 C C . TYR A 1 195 ? 12.165 -1.688 -4.303 1.00 85.81 195 TYR A C 1
ATOM 1466 O O . TYR A 1 195 ? 13.091 -0.877 -4.234 1.00 85.81 195 TYR A O 1
ATOM 1474 N N . GLN A 1 196 ? 12.257 -2.820 -4.991 1.00 88.69 196 GLN A N 1
ATOM 1475 C CA . GLN A 1 196 ? 13.409 -3.223 -5.784 1.00 88.69 196 GLN A CA 1
ATOM 1476 C C . GLN A 1 196 ? 12.931 -3.671 -7.159 1.00 88.69 196 GLN A C 1
ATOM 1478 O O . GLN A 1 196 ? 12.083 -4.552 -7.265 1.00 88.69 196 GLN A O 1
ATOM 1483 N N . VAL A 1 197 ? 13.491 -3.085 -8.216 1.00 87.88 197 VAL A N 1
ATOM 1484 C CA . VAL A 1 197 ? 13.200 -3.491 -9.598 1.00 87.88 197 VAL A CA 1
ATOM 1485 C C . VAL A 1 197 ? 13.962 -4.776 -9.910 1.00 87.88 197 VAL A C 1
ATOM 1487 O O . VAL A 1 197 ? 15.196 -4.803 -9.873 1.00 87.88 197 VAL A O 1
ATOM 1490 N N . LEU A 1 198 ? 13.218 -5.836 -10.212 1.00 89.50 198 LEU A N 1
ATOM 1491 C CA . LEU A 1 198 ? 13.719 -7.166 -10.562 1.00 89.50 198 LEU A CA 1
ATOM 1492 C C . LEU A 1 198 ? 13.774 -7.363 -12.080 1.00 89.50 198 LEU A C 1
ATOM 1494 O O . LEU A 1 198 ? 14.615 -8.108 -12.579 1.00 89.50 198 LEU A O 1
ATOM 1498 N N . GLY A 1 199 ? 12.894 -6.683 -12.812 1.00 87.44 199 GLY A N 1
ATOM 1499 C CA . GLY A 1 199 ? 12.767 -6.758 -14.261 1.00 87.44 199 GLY A CA 1
ATOM 1500 C C . GLY A 1 199 ? 11.950 -5.590 -14.813 1.00 87.44 199 GLY A C 1
ATOM 1501 O O . GLY A 1 199 ? 11.392 -4.802 -14.053 1.00 87.44 199 GLY A O 1
ATOM 1502 N N . SER A 1 200 ? 11.904 -5.460 -16.136 1.00 86.00 200 SER A N 1
ATOM 1503 C CA . SER A 1 200 ? 11.070 -4.458 -16.806 1.00 86.00 200 SER A CA 1
ATOM 1504 C C . SER A 1 200 ? 10.900 -4.782 -18.286 1.00 86.00 200 SER A C 1
ATOM 1506 O O . SER A 1 200 ? 11.814 -5.348 -18.891 1.00 86.00 200 SER A O 1
ATOM 1508 N N . ASP A 1 201 ? 9.817 -4.306 -18.886 1.00 86.44 201 ASP A N 1
ATOM 1509 C CA . ASP A 1 201 ? 9.629 -4.247 -20.342 1.00 86.44 201 ASP A CA 1
ATOM 1510 C C . ASP A 1 201 ? 9.401 -2.814 -20.864 1.00 86.44 201 ASP A C 1
ATOM 1512 O O . ASP A 1 201 ? 9.090 -2.621 -22.039 1.00 86.44 201 ASP A O 1
ATOM 1516 N N . VAL A 1 202 ? 9.637 -1.821 -19.998 1.00 81.56 202 VAL A N 1
ATOM 1517 C CA . VAL A 1 202 ? 9.460 -0.390 -20.267 1.00 81.56 202 VAL A CA 1
ATOM 1518 C C . VAL A 1 202 ? 10.012 0.033 -21.630 1.00 81.56 202 VAL A C 1
ATOM 1520 O O . VAL A 1 202 ? 11.180 -0.196 -21.970 1.00 81.56 202 VAL A O 1
ATOM 1523 N N . LEU A 1 203 ? 9.164 0.730 -22.378 1.00 80.12 203 LEU A N 1
ATOM 1524 C CA . LEU A 1 203 ? 9.458 1.378 -23.642 1.00 80.12 203 LEU A CA 1
ATOM 1525 C C . LEU A 1 203 ? 9.532 2.893 -23.437 1.00 80.12 203 LEU A C 1
ATOM 1527 O O . LEU A 1 203 ? 8.733 3.476 -22.710 1.00 80.12 203 LEU A O 1
ATOM 1531 N N . VAL A 1 204 ? 10.464 3.549 -24.128 1.00 76.81 204 VAL A N 1
ATOM 1532 C CA . VAL A 1 204 ? 10.542 5.012 -24.190 1.00 76.81 204 VAL A CA 1
ATOM 1533 C C . VAL A 1 204 ? 10.510 5.445 -25.648 1.00 76.81 204 VAL A C 1
ATOM 1535 O O . VAL A 1 204 ? 11.401 5.087 -26.423 1.00 76.81 204 VAL A O 1
ATOM 1538 N N . GLY A 1 205 ? 9.453 6.154 -26.051 1.00 75.69 205 GLY A N 1
ATOM 1539 C CA . GLY A 1 205 ? 9.199 6.473 -27.461 1.00 75.69 205 GLY A CA 1
ATOM 1540 C C . GLY A 1 205 ? 9.174 5.226 -28.360 1.00 75.69 205 GLY A C 1
ATOM 1541 O O . GLY A 1 205 ? 9.707 5.251 -29.472 1.00 75.69 205 GLY A O 1
ATOM 1542 N N . GLY A 1 206 ? 8.639 4.110 -27.848 1.00 76.25 206 GLY A N 1
ATOM 1543 C CA . GLY A 1 206 ? 8.567 2.814 -28.535 1.00 76.25 206 GLY A CA 1
ATOM 1544 C C . GLY A 1 206 ? 9.869 1.997 -28.571 1.00 76.25 206 GLY A C 1
ATOM 1545 O O . GLY A 1 206 ? 9.888 0.918 -29.165 1.00 76.25 206 GLY A O 1
ATOM 1546 N N . ALA A 1 207 ? 10.961 2.474 -27.962 1.00 77.94 207 ALA A N 1
ATOM 1547 C CA . ALA A 1 207 ? 12.221 1.735 -27.871 1.00 77.94 207 ALA A CA 1
ATOM 1548 C C . ALA A 1 207 ? 12.367 1.046 -26.501 1.00 77.94 207 ALA A C 1
ATOM 1550 O O . ALA A 1 207 ? 12.192 1.713 -25.482 1.00 77.94 207 ALA A O 1
ATOM 1551 N N . PRO A 1 208 ? 12.732 -0.250 -26.443 1.00 80.06 208 PRO A N 1
ATOM 1552 C CA . PRO A 1 208 ? 12.885 -0.954 -25.175 1.00 80.06 208 PRO A CA 1
ATOM 1553 C C . PRO A 1 208 ? 14.071 -0.422 -24.377 1.00 80.06 208 PRO A C 1
ATOM 1555 O O . PRO A 1 208 ? 15.185 -0.293 -24.897 1.00 80.06 208 PRO A O 1
ATOM 1558 N N . LEU A 1 209 ? 13.834 -0.161 -23.095 1.00 76.69 209 LEU A N 1
ATOM 1559 C CA . LEU A 1 209 ? 14.852 0.266 -22.153 1.00 76.69 209 LEU A CA 1
ATOM 1560 C C . LEU A 1 209 ? 15.386 -0.947 -21.381 1.00 76.69 209 LEU A C 1
ATOM 1562 O O . LEU A 1 209 ? 14.631 -1.777 -20.880 1.00 76.69 209 LEU A O 1
ATOM 1566 N N . ALA A 1 210 ? 16.711 -1.068 -21.269 1.00 77.62 210 ALA A N 1
ATOM 1567 C CA . ALA A 1 210 ? 17.301 -2.134 -20.464 1.00 77.62 210 ALA A CA 1
ATOM 1568 C C . ALA A 1 210 ? 16.874 -1.990 -18.991 1.00 77.62 210 ALA A C 1
ATOM 1570 O O . ALA A 1 210 ? 16.920 -0.886 -18.453 1.00 77.62 210 ALA A O 1
ATOM 1571 N N . THR A 1 211 ? 16.560 -3.095 -18.308 1.00 76.38 211 THR A N 1
ATOM 1572 C CA . THR A 1 211 ? 16.163 -3.085 -16.884 1.00 76.38 211 THR A CA 1
ATOM 1573 C C . THR A 1 211 ? 17.156 -2.356 -15.986 1.00 76.38 211 THR A C 1
ATOM 1575 O O . THR A 1 211 ? 16.759 -1.632 -15.078 1.00 76.38 211 THR A O 1
ATOM 1578 N N . GLU A 1 212 ? 18.456 -2.482 -16.257 1.00 73.75 212 GLU A N 1
ATOM 1579 C CA . GLU A 1 212 ? 19.484 -1.747 -15.515 1.00 73.75 212 GLU A CA 1
ATOM 1580 C C . GLU A 1 212 ? 19.299 -0.227 -15.629 1.00 73.75 212 GLU A C 1
ATOM 1582 O O . GLU A 1 212 ? 19.457 0.482 -14.638 1.00 73.75 212 GLU A O 1
ATOM 1587 N N . LEU A 1 213 ? 18.930 0.264 -16.816 1.00 73.31 213 LEU A N 1
ATOM 1588 C CA . LEU A 1 213 ? 18.610 1.671 -17.016 1.00 73.31 213 LEU A CA 1
ATOM 1589 C C . LEU A 1 213 ? 17.308 2.010 -16.295 1.00 73.31 213 LEU A C 1
ATOM 1591 O O . LEU A 1 213 ? 17.329 2.935 -15.500 1.00 73.31 213 LEU A O 1
ATOM 1595 N N . VAL A 1 214 ? 16.227 1.241 -16.455 1.00 76.38 214 VAL A N 1
ATOM 1596 C CA . VAL A 1 214 ? 14.968 1.469 -15.712 1.00 76.38 214 VAL A CA 1
ATOM 1597 C C . VAL A 1 214 ? 15.234 1.612 -14.209 1.00 76.38 214 VAL A C 1
ATOM 1599 O O . VAL A 1 214 ? 14.856 2.606 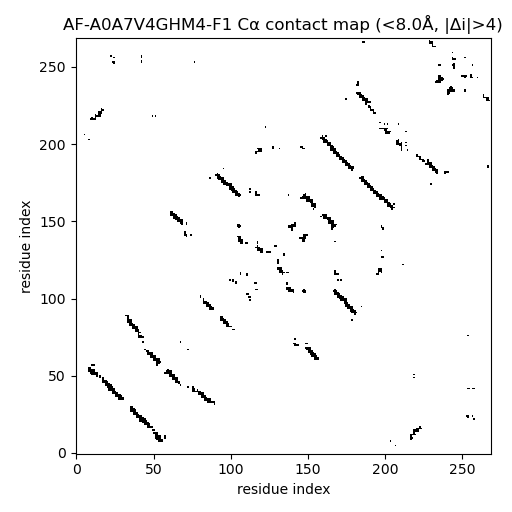-13.600 1.00 76.38 214 VAL A O 1
ATOM 1602 N N . ARG A 1 215 ? 16.000 0.695 -13.613 1.00 77.12 215 ARG A N 1
ATOM 1603 C CA . ARG A 1 215 ? 16.356 0.724 -12.188 1.00 77.12 215 ARG A CA 1
ATOM 1604 C C . ARG A 1 215 ? 17.101 1.989 -11.763 1.00 77.12 215 ARG A C 1
ATOM 1606 O O . ARG A 1 215 ? 16.833 2.514 -10.690 1.00 77.12 215 ARG A O 1
ATOM 1613 N N . GLN A 1 216 ? 18.057 2.455 -12.563 1.00 72.50 216 GLN A N 1
ATOM 1614 C CA . GLN A 1 216 ? 18.822 3.674 -12.259 1.00 72.50 216 GLN A CA 1
ATOM 1615 C C . GLN A 1 216 ? 17.964 4.943 -12.316 1.00 72.50 216 GLN A C 1
ATOM 1617 O O . GLN A 1 216 ? 18.383 5.990 -11.832 1.00 72.50 216 GLN A O 1
ATOM 1622 N N . ASN A 1 217 ? 16.793 4.838 -12.935 1.00 68.06 217 ASN A N 1
ATOM 1623 C CA . ASN A 1 217 ? 16.001 5.958 -13.391 1.00 68.06 217 ASN A CA 1
ATOM 1624 C C . ASN A 1 217 ? 14.607 6.021 -12.728 1.00 68.06 217 ASN A C 1
ATOM 1626 O O . ASN A 1 217 ? 13.995 7.087 -12.733 1.00 68.06 217 ASN A O 1
ATOM 1630 N N . ILE A 1 218 ? 14.110 4.933 -12.118 1.00 69.81 218 ILE A N 1
ATOM 1631 C CA . ILE A 1 218 ? 12.884 4.977 -11.306 1.00 69.81 218 ILE A CA 1
ATOM 1632 C C . ILE A 1 218 ? 13.183 5.710 -9.982 1.00 69.81 218 ILE A C 1
ATOM 1634 O O . ILE A 1 218 ? 14.101 5.322 -9.253 1.00 69.81 218 ILE A O 1
ATOM 1638 N N . PRO A 1 219 ? 12.409 6.755 -9.646 1.00 65.06 219 PRO A N 1
ATOM 1639 C CA . PRO A 1 219 ? 12.644 7.604 -8.484 1.00 65.06 219 PRO A CA 1
ATOM 1640 C C . PRO A 1 219 ? 12.386 6.861 -7.177 1.00 65.06 219 PRO A C 1
ATOM 1642 O O . PRO A 1 219 ? 11.299 6.334 -6.967 1.00 65.06 219 PRO A O 1
ATOM 1645 N N . VAL A 1 220 ? 13.362 6.894 -6.268 1.00 66.12 220 VAL A N 1
ATOM 1646 C CA . VAL A 1 220 ? 13.200 6.353 -4.913 1.00 66.12 220 VAL A CA 1
ATOM 1647 C C . VAL A 1 220 ? 12.147 7.174 -4.168 1.00 66.12 220 VAL A C 1
ATOM 1649 O O . VAL A 1 220 ? 12.293 8.390 -4.021 1.00 66.12 220 VAL A O 1
ATOM 1652 N N . PHE A 1 221 ? 11.107 6.505 -3.671 1.00 66.06 221 PHE A N 1
ATOM 1653 C CA . PHE A 1 221 ? 10.113 7.128 -2.804 1.00 66.06 221 PHE A CA 1
ATOM 1654 C C . PHE A 1 221 ? 10.733 7.460 -1.449 1.00 66.06 221 PHE A C 1
ATOM 1656 O O . PHE A 1 221 ? 11.128 6.566 -0.704 1.00 66.06 221 PH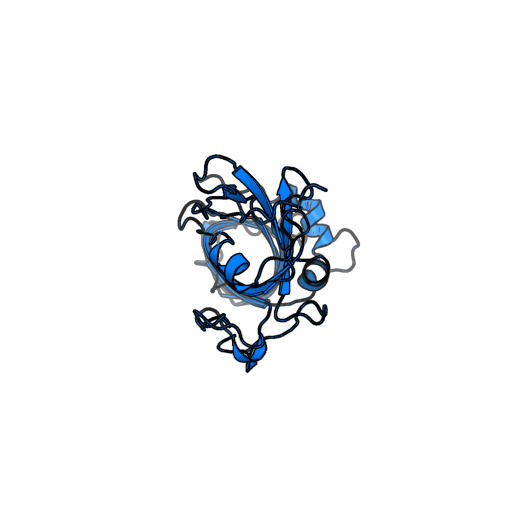E A O 1
ATOM 1663 N N . ASP A 1 222 ? 10.795 8.750 -1.128 1.00 65.00 222 ASP A N 1
ATOM 1664 C CA . ASP A 1 222 ? 11.139 9.221 0.209 1.00 65.00 222 ASP A CA 1
ATOM 1665 C C . ASP A 1 222 ? 9.832 9.618 0.899 1.00 65.00 222 ASP A C 1
ATOM 1667 O O . ASP A 1 222 ? 9.179 10.594 0.518 1.00 65.00 222 ASP A O 1
ATOM 1671 N N . VAL A 1 223 ? 9.390 8.812 1.864 1.00 66.19 223 VAL A N 1
ATOM 1672 C CA . VAL A 1 223 ? 8.162 9.111 2.602 1.00 66.19 223 VAL A CA 1
ATOM 1673 C C . VAL A 1 223 ? 8.541 9.989 3.788 1.00 66.19 223 VAL A C 1
ATOM 1675 O O . VAL A 1 223 ? 9.368 9.576 4.600 1.00 66.19 223 VAL A O 1
ATOM 1678 N N . PRO A 1 224 ? 7.977 11.203 3.918 1.00 65.00 224 PRO A N 1
ATOM 1679 C CA . PRO A 1 224 ? 8.370 12.089 4.997 1.00 65.00 224 PRO A CA 1
ATOM 1680 C C . PRO A 1 224 ? 8.076 11.435 6.354 1.00 65.00 224 PRO A C 1
ATOM 1682 O O . PRO A 1 224 ? 6.950 11.020 6.630 1.00 65.00 224 PRO A O 1
ATOM 1685 N N . GLU A 1 225 ? 9.089 11.402 7.227 1.00 62.72 225 GLU A N 1
ATOM 1686 C CA . GLU A 1 225 ? 8.989 10.854 8.593 1.00 62.72 225 GLU A CA 1
ATOM 1687 C C . GLU A 1 225 ? 7.938 11.582 9.452 1.00 62.72 225 GLU A C 1
ATOM 1689 O O . GLU A 1 225 ? 7.533 11.101 10.510 1.00 62.72 225 GLU A O 1
ATOM 1694 N N . THR A 1 226 ? 7.503 12.769 9.018 1.00 65.88 226 THR A N 1
ATOM 1695 C CA . THR A 1 226 ? 6.522 13.604 9.713 1.00 65.88 226 THR A CA 1
ATOM 1696 C C . THR A 1 226 ? 5.434 14.079 8.753 1.00 65.88 226 THR A C 1
ATOM 1698 O O . THR A 1 226 ? 5.692 14.344 7.583 1.00 65.88 226 THR A O 1
ATOM 1701 N N . GLY A 1 227 ? 4.206 14.206 9.258 1.00 77.50 227 GLY A N 1
ATOM 1702 C CA . GLY A 1 227 ? 3.052 14.700 8.494 1.00 77.50 227 GLY A CA 1
ATOM 1703 C C . GLY A 1 227 ? 2.084 13.615 8.015 1.00 77.50 227 GLY A C 1
ATOM 1704 O O . GLY A 1 227 ? 0.945 13.936 7.679 1.00 77.50 227 GLY A O 1
ATOM 1705 N N . SER A 1 228 ? 2.480 12.342 8.062 1.00 86.38 228 SER A N 1
ATOM 1706 C CA . SER A 1 228 ? 1.601 11.208 7.757 1.00 86.38 228 SER A CA 1
ATOM 1707 C C . SER A 1 228 ? 0.642 10.928 8.917 1.00 86.38 228 SER A C 1
ATOM 1709 O O . SER A 1 228 ? 1.050 10.835 10.079 1.00 86.38 228 SER A O 1
ATOM 1711 N N . THR A 1 229 ? -0.651 10.798 8.619 1.00 90.56 229 THR A N 1
ATOM 1712 C CA . THR A 1 229 ? -1.708 10.577 9.619 1.00 90.56 229 THR A CA 1
ATOM 1713 C C . THR A 1 229 ? -2.600 9.408 9.238 1.00 90.56 229 THR A C 1
ATOM 1715 O O . THR A 1 229 ? -2.683 9.034 8.071 1.00 90.56 229 THR A O 1
ATOM 1718 N N . PHE A 1 230 ? -3.283 8.833 10.227 1.00 92.31 230 PHE A N 1
ATOM 1719 C CA . PHE A 1 230 ? -4.294 7.807 9.989 1.00 92.31 230 PHE A CA 1
ATOM 1720 C C . PHE A 1 230 ? -5.594 8.103 10.730 1.00 92.31 230 PHE A C 1
ATOM 1722 O O . PHE A 1 230 ? -5.629 8.776 11.770 1.00 92.31 230 PHE A O 1
ATOM 1729 N N . VAL A 1 231 ? -6.667 7.527 10.195 1.00 94.00 231 VAL A N 1
ATOM 1730 C CA . VAL A 1 231 ? -7.989 7.479 10.809 1.00 94.00 231 VAL A CA 1
ATOM 1731 C C . VAL A 1 231 ? -8.483 6.040 10.745 1.00 94.00 231 VAL A C 1
ATOM 1733 O O . VAL A 1 231 ? -8.676 5.498 9.663 1.00 94.00 231 VAL A O 1
ATOM 1736 N N . LEU A 1 232 ? -8.718 5.438 11.907 1.00 94.19 232 LEU A N 1
ATOM 1737 C CA . LEU A 1 232 ? -9.374 4.140 12.027 1.00 94.19 232 LEU A CA 1
ATOM 1738 C C . LEU A 1 232 ? -10.793 4.364 12.555 1.00 94.19 232 LEU A C 1
ATOM 1740 O O . LEU A 1 232 ? -10.989 4.914 13.643 1.00 94.19 232 LEU A O 1
ATOM 1744 N N . LEU A 1 233 ? -11.780 3.943 11.769 1.00 94.56 233 LEU A N 1
ATOM 1745 C CA . LEU A 1 233 ? -13.200 4.119 12.051 1.00 94.56 233 LEU A CA 1
ATOM 1746 C C . LEU A 1 233 ? -13.869 2.751 12.207 1.00 94.56 233 LEU A C 1
ATOM 1748 O O . LEU A 1 233 ? -13.712 1.871 11.366 1.00 94.56 233 LEU A O 1
ATOM 1752 N N . ARG A 1 234 ? -14.649 2.585 13.274 1.00 94.12 234 ARG A N 1
ATOM 1753 C CA . ARG A 1 234 ? -15.525 1.423 13.448 1.00 94.12 234 ARG A CA 1
ATOM 1754 C C . ARG A 1 234 ? -16.645 1.453 12.402 1.00 94.12 234 ARG A C 1
ATOM 1756 O O . ARG A 1 234 ? -17.201 2.518 12.149 1.00 94.12 234 ARG A O 1
ATOM 1763 N N . ALA A 1 235 ? -16.996 0.295 11.849 1.00 94.12 235 ALA A N 1
ATOM 1764 C CA . ALA A 1 235 ? -17.892 0.183 10.691 1.00 94.12 235 ALA A CA 1
ATOM 1765 C C . ALA A 1 235 ? -19.067 -0.804 10.874 1.00 94.12 235 ALA A C 1
ATOM 1767 O O . ALA A 1 235 ? -19.777 -1.092 9.919 1.00 94.12 235 ALA A O 1
ATOM 1768 N N . ASP A 1 236 ? -19.287 -1.317 12.088 1.00 90.81 236 ASP A N 1
ATOM 1769 C CA . ASP A 1 236 ? -20.263 -2.382 12.393 1.00 90.81 236 ASP A CA 1
ATOM 1770 C C . ASP A 1 236 ? -21.634 -1.865 12.885 1.00 90.81 236 ASP A C 1
ATOM 1772 O O . ASP A 1 236 ? -22.428 -2.617 13.454 1.00 90.81 236 ASP A O 1
ATOM 1776 N N . GLY A 1 237 ? -21.891 -0.556 12.794 1.00 91.69 237 GLY A N 1
ATOM 1777 C CA . GLY A 1 237 ? -23.125 0.061 13.292 1.00 91.69 237 GLY A CA 1
ATOM 1778 C C . GLY A 1 237 ? -23.247 0.175 14.818 1.00 91.69 237 GLY A C 1
ATOM 1779 O O . GLY A 1 237 ? -24.236 0.716 15.322 1.00 91.69 237 GLY A O 1
ATOM 1780 N N . ARG A 1 238 ? -22.279 -0.322 15.600 1.00 90.56 238 ARG A N 1
ATOM 1781 C CA . ARG A 1 238 ? -22.363 -0.327 17.069 1.00 90.56 238 ARG A CA 1
ATOM 1782 C C . ARG A 1 238 ? -21.778 0.943 17.673 1.00 90.56 238 ARG A C 1
ATOM 1784 O O . ARG A 1 238 ? -20.900 1.592 17.117 1.00 90.56 238 ARG A O 1
ATOM 1791 N N . HIS A 1 239 ? -22.253 1.300 18.866 1.00 89.38 239 HIS A N 1
ATOM 1792 C CA . HIS A 1 239 ? -21.779 2.472 19.619 1.00 89.38 239 HIS A CA 1
ATOM 1793 C C . HIS A 1 239 ? -21.805 3.793 18.816 1.00 89.38 239 HIS A C 1
ATOM 1795 O O . HIS A 1 239 ? -20.930 4.644 18.978 1.00 89.38 239 HIS A O 1
ATOM 1801 N N . GLY A 1 240 ? -22.799 3.959 17.936 1.00 87.75 240 GLY A N 1
ATOM 1802 C CA . GLY A 1 240 ? -22.945 5.152 17.092 1.00 87.75 240 GLY A CA 1
ATOM 1803 C C . GLY A 1 240 ? -21.956 5.231 15.921 1.00 87.75 240 GLY A C 1
ATOM 1804 O O . GLY A 1 240 ? -21.784 6.307 15.339 1.00 87.75 240 GLY A O 1
ATOM 1805 N N . ALA A 1 241 ? -21.279 4.127 15.598 1.00 92.31 241 ALA A N 1
ATOM 1806 C CA . ALA A 1 241 ? -20.541 3.962 14.354 1.00 92.31 241 ALA A CA 1
ATOM 1807 C C . ALA A 1 241 ? -21.501 3.813 13.156 1.00 92.31 241 ALA A C 1
ATOM 1809 O O . ALA A 1 241 ? -22.628 3.345 13.343 1.00 92.31 241 ALA A O 1
ATOM 1810 N N . PRO A 1 242 ? -21.091 4.200 11.934 1.00 93.50 242 PRO A N 1
ATOM 1811 C CA . PRO A 1 242 ? -21.820 3.813 10.729 1.00 93.50 242 PRO A CA 1
ATOM 1812 C C . PRO A 1 242 ? -21.840 2.285 10.592 1.00 93.50 242 PRO A C 1
ATOM 1814 O O . PRO A 1 242 ? -20.906 1.614 11.030 1.00 93.50 242 PRO A O 1
ATOM 1817 N N . ASN A 1 243 ? -22.904 1.747 9.993 1.00 95.38 243 ASN A N 1
ATOM 1818 C CA . ASN A 1 243 ? -22.902 0.371 9.507 1.00 95.38 243 ASN A CA 1
ATOM 1819 C C . ASN A 1 243 ? -22.542 0.395 8.025 1.00 95.38 243 ASN A C 1
ATOM 1821 O O . ASN A 1 243 ? -23.329 0.923 7.237 1.00 95.38 243 ASN A O 1
ATOM 1825 N N . LEU A 1 244 ? -21.357 -0.105 7.682 1.00 95.88 244 LEU A N 1
ATOM 1826 C CA . LEU A 1 244 ? -20.900 -0.167 6.294 1.00 95.88 244 LEU A CA 1
ATOM 1827 C C . LEU A 1 244 ? -21.257 -1.491 5.612 1.00 95.88 244 LEU A C 1
ATOM 1829 O O . LEU A 1 244 ? -21.133 -1.549 4.402 1.00 95.88 244 LEU A O 1
ATOM 1833 N N . ASP A 1 245 ? -21.750 -2.486 6.354 1.00 95.62 245 ASP A N 1
ATOM 1834 C CA . ASP A 1 245 ? -22.357 -3.703 5.798 1.00 95.62 245 ASP A CA 1
ATOM 1835 C C . ASP A 1 245 ? -23.713 -3.337 5.156 1.00 95.62 245 ASP A C 1
ATOM 1837 O O . ASP A 1 245 ? -24.762 -3.229 5.814 1.00 95.62 245 ASP A O 1
ATOM 1841 N N . THR A 1 246 ? -23.651 -2.993 3.873 1.00 95.19 246 THR A N 1
ATOM 1842 C CA . THR A 1 246 ? -24.752 -2.517 3.036 1.00 95.19 246 THR A CA 1
ATOM 1843 C C . THR A 1 246 ? -25.509 -3.653 2.365 1.00 95.19 246 THR A C 1
ATOM 1845 O O . THR A 1 246 ? -26.724 -3.518 2.165 1.00 95.19 246 THR A O 1
ATOM 1848 N N . ASP A 1 247 ? -24.835 -4.758 2.048 1.00 95.38 247 ASP A N 1
ATOM 1849 C CA . ASP A 1 247 ? -25.453 -5.941 1.446 1.00 95.38 247 ASP A CA 1
ATOM 1850 C C . ASP A 1 247 ? -26.014 -6.934 2.484 1.00 95.38 247 ASP A C 1
ATOM 1852 O O . ASP A 1 247 ? -26.874 -7.756 2.147 1.00 95.38 247 ASP A O 1
ATOM 1856 N N . ARG A 1 248 ? -25.678 -6.733 3.767 1.00 93.44 248 ARG A N 1
ATOM 1857 C CA . ARG A 1 248 ? -26.149 -7.483 4.940 1.00 93.44 248 ARG A CA 1
ATOM 1858 C C . ARG A 1 248 ? -25.670 -8.925 4.954 1.00 93.44 248 ARG A C 1
ATOM 1860 O O . ARG A 1 248 ? -26.396 -9.798 5.450 1.00 93.44 248 ARG A O 1
ATOM 1867 N N . ASP A 1 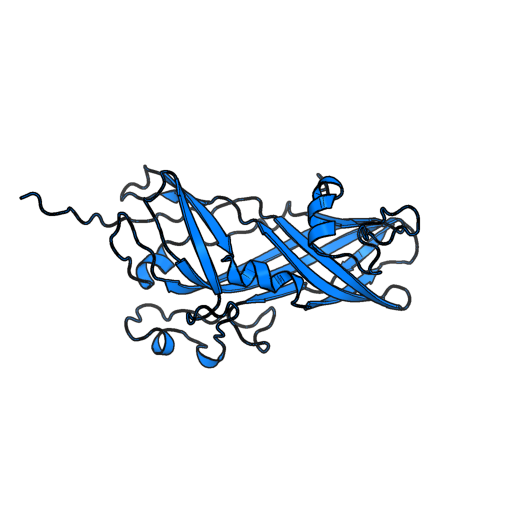249 ? -24.483 -9.179 4.419 1.00 94.44 249 ASP A N 1
ATOM 1868 C CA . ASP A 1 249 ? -23.842 -10.488 4.498 1.00 94.44 249 ASP A CA 1
ATOM 1869 C C . ASP A 1 249 ? -23.209 -10.765 5.880 1.00 94.44 249 ASP A C 1
ATOM 1871 O O . ASP A 1 249 ? -22.897 -11.915 6.205 1.00 94.44 249 ASP A O 1
ATOM 1875 N N . GLY A 1 250 ? -23.147 -9.742 6.743 1.00 91.12 250 GLY A N 1
ATOM 1876 C CA . GLY A 1 250 ? -22.617 -9.811 8.102 1.00 91.12 250 GLY A CA 1
ATOM 1877 C C . GLY A 1 250 ? -21.144 -9.420 8.217 1.00 91.12 250 GLY A C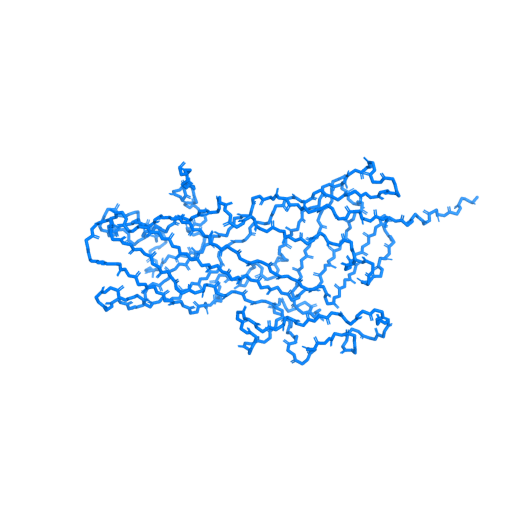 1
ATOM 1878 O O . GLY A 1 250 ? -20.611 -9.428 9.330 1.00 91.12 250 GLY A O 1
ATOM 1879 N N . GLU A 1 251 ? -20.497 -9.062 7.112 1.00 91.38 251 GLU A N 1
ATOM 1880 C CA . GLU A 1 251 ? -19.124 -8.586 7.032 1.00 91.38 251 GLU A CA 1
ATOM 1881 C C . GLU A 1 251 ? -19.077 -7.194 6.381 1.00 91.38 251 GLU A C 1
ATOM 1883 O O . GLU A 1 251 ? -20.026 -6.727 5.771 1.00 91.38 251 GLU A O 1
ATOM 1888 N N . VAL A 1 252 ? -17.958 -6.485 6.552 1.00 93.94 252 VAL A N 1
ATOM 1889 C CA . VAL A 1 252 ? -17.704 -5.242 5.807 1.00 93.94 252 VAL A CA 1
ATOM 1890 C C . VAL A 1 252 ? -16.650 -5.542 4.748 1.00 93.94 252 VAL A C 1
ATOM 1892 O O . VAL A 1 252 ? -15.526 -5.953 5.060 1.00 93.94 252 VAL A O 1
ATOM 1895 N N . SER A 1 253 ? -16.999 -5.357 3.484 1.00 93.88 253 SER A N 1
ATOM 1896 C CA . SER A 1 253 ? -16.114 -5.571 2.339 1.00 93.88 253 SER A CA 1
ATOM 1897 C C . SER A 1 253 ? -15.220 -4.354 2.055 1.00 93.88 253 SER A C 1
ATOM 1899 O O . SER A 1 253 ? -15.446 -3.244 2.545 1.00 93.88 253 SER A O 1
ATOM 1901 N N . CYS A 1 254 ? -14.170 -4.547 1.249 1.00 93.62 254 CYS A N 1
ATOM 1902 C CA . CYS A 1 254 ? -13.361 -3.423 0.770 1.00 93.62 254 CYS A CA 1
ATOM 1903 C C . CYS A 1 254 ? -14.164 -2.476 -0.131 1.00 93.62 254 CYS A C 1
ATOM 1905 O O . CYS A 1 254 ? -13.981 -1.265 -0.031 1.00 93.62 254 CYS A O 1
ATOM 1907 N N . ASP A 1 255 ? -15.083 -2.997 -0.946 1.00 94.50 255 ASP A N 1
ATOM 1908 C CA . ASP A 1 255 ? -15.935 -2.178 -1.815 1.00 94.50 255 ASP A CA 1
ATOM 1909 C C . ASP A 1 255 ? -16.824 -1.233 -0.998 1.00 94.50 255 ASP A C 1
ATOM 1911 O O . ASP A 1 255 ? -16.947 -0.049 -1.316 1.00 94.50 255 ASP A O 1
ATOM 1915 N N . GLU A 1 256 ? -17.368 -1.715 0.118 1.00 95.12 256 GLU A N 1
ATOM 1916 C CA . GLU A 1 256 ? -18.162 -0.901 1.041 1.00 95.12 256 GLU A CA 1
ATOM 1917 C C . GLU A 1 256 ? -17.337 0.172 1.753 1.00 95.12 256 GLU A C 1
ATOM 1919 O O . GLU A 1 256 ? -17.789 1.310 1.908 1.00 95.12 256 GLU A O 1
ATOM 1924 N N . ILE A 1 257 ? -16.101 -0.153 2.144 1.00 94.38 257 ILE A N 1
ATOM 1925 C CA . ILE A 1 257 ? -15.166 0.823 2.724 1.00 94.38 257 ILE A CA 1
ATOM 1926 C C . ILE A 1 257 ? -14.834 1.913 1.703 1.00 94.38 257 ILE A C 1
ATOM 1928 O O . ILE A 1 257 ? -14.874 3.099 2.040 1.00 94.38 257 ILE A O 1
ATOM 1932 N N . LEU A 1 258 ? -14.534 1.531 0.459 1.00 92.75 258 LEU A N 1
ATOM 1933 C CA . LEU A 1 258 ? -14.196 2.465 -0.615 1.00 92.75 258 LEU A CA 1
ATOM 1934 C C . LEU A 1 258 ? -15.392 3.348 -0.997 1.00 92.75 258 LEU A C 1
ATOM 1936 O O . LEU A 1 258 ? -15.221 4.547 -1.215 1.00 92.75 258 LEU A O 1
ATOM 1940 N N . ALA A 1 259 ? -16.613 2.809 -0.990 1.00 94.12 259 ALA A N 1
ATOM 1941 C CA . ALA A 1 259 ? -17.833 3.593 -1.189 1.00 94.12 259 ALA A CA 1
ATOM 1942 C C . ALA A 1 259 ? -18.072 4.629 -0.069 1.00 94.12 259 ALA A C 1
ATOM 1944 O O . ALA A 1 259 ? -18.714 5.658 -0.293 1.00 94.12 259 ALA A O 1
ATOM 1945 N N . ALA A 1 260 ? -17.535 4.383 1.129 1.00 92.06 260 ALA A N 1
ATOM 1946 C CA . ALA A 1 260 ? -17.657 5.240 2.305 1.00 92.06 260 ALA A CA 1
ATOM 1947 C C . ALA A 1 260 ? -16.398 6.077 2.601 1.00 92.06 260 ALA A C 1
ATOM 1949 O O . ALA A 1 260 ? -16.289 6.662 3.682 1.00 92.06 260 ALA A O 1
ATOM 1950 N N . GLU A 1 261 ? -15.459 6.178 1.656 1.00 86.25 261 GLU A N 1
ATOM 1951 C CA . GLU A 1 261 ? -14.143 6.797 1.864 1.00 86.25 261 GLU A CA 1
ATOM 1952 C C . GLU A 1 261 ? -14.219 8.226 2.433 1.00 86.25 261 GLU A C 1
ATOM 1954 O O . GLU A 1 261 ? -13.401 8.619 3.264 1.00 86.25 261 GLU A O 1
ATOM 1959 N N . ALA A 1 262 ? -15.244 8.995 2.057 1.00 86.44 262 ALA A N 1
ATOM 1960 C CA . ALA A 1 262 ? -15.447 10.357 2.549 1.00 86.44 262 ALA A CA 1
ATOM 1961 C C . ALA A 1 262 ? -15.552 10.454 4.088 1.00 86.44 262 ALA A C 1
ATOM 1963 O O . ALA A 1 262 ? -15.287 11.517 4.653 1.00 86.44 262 ALA A O 1
ATOM 1964 N N . LEU A 1 263 ? -15.906 9.362 4.777 1.00 86.25 263 LEU A N 1
ATOM 1965 C CA . LEU A 1 263 ? -15.959 9.292 6.242 1.00 86.25 263 LEU A CA 1
ATOM 1966 C C . LEU A 1 263 ? -14.567 9.270 6.898 1.00 86.25 263 LEU A C 1
ATOM 1968 O O . LEU A 1 263 ? -14.443 9.588 8.083 1.00 86.25 263 LEU A O 1
ATOM 1972 N N . PHE A 1 264 ? -13.526 8.922 6.141 1.00 81.25 264 PHE A N 1
ATOM 1973 C CA . PHE A 1 264 ? -12.148 8.752 6.606 1.00 81.25 264 PHE A CA 1
ATOM 1974 C C . PHE A 1 264 ? -11.301 10.013 6.397 1.00 81.25 264 PHE A C 1
ATOM 1976 O O . PHE A 1 264 ? -10.099 9.922 6.162 1.00 81.25 264 PHE A O 1
ATOM 1983 N N . THR A 1 265 ? -11.909 11.204 6.478 1.00 70.38 265 THR A N 1
ATOM 1984 C CA . THR A 1 265 ? -11.208 12.470 6.217 1.00 70.38 265 THR A CA 1
ATOM 1985 C C . THR A 1 265 ? -9.926 12.566 7.060 1.00 70.38 265 THR A C 1
ATOM 1987 O O . THR A 1 265 ? -10.027 12.495 8.294 1.00 70.38 265 THR A O 1
ATOM 1990 N N . PRO A 1 266 ? -8.744 12.729 6.430 1.00 63.34 266 PRO A N 1
ATOM 1991 C CA . PRO A 1 266 ? -7.471 12.784 7.135 1.00 63.34 266 PRO A CA 1
ATOM 1992 C C . PRO A 1 266 ? -7.474 13.858 8.217 1.00 63.34 266 PRO A C 1
ATOM 1994 O O . PRO A 1 266 ? -8.027 14.948 8.048 1.00 63.34 266 PRO A O 1
ATOM 1997 N N . TYR A 1 267 ? -6.852 13.541 9.345 1.00 56.31 267 TYR A N 1
ATOM 1998 C CA . TYR A 1 267 ? -6.652 14.500 10.418 1.00 56.31 267 TYR A CA 1
ATOM 1999 C C . TYR A 1 267 ? -5.576 15.505 9.987 1.00 56.31 267 TYR A C 1
ATOM 2001 O O . TYR A 1 267 ? -4.461 15.105 9.666 1.00 56.31 267 TYR A O 1
ATOM 2009 N N . GLN A 1 268 ? -5.901 16.799 9.975 1.00 57.38 268 GLN A N 1
ATOM 2010 C CA . GLN A 1 268 ? -4.885 17.851 9.932 1.00 57.38 268 GLN A CA 1
ATOM 2011 C C . GLN A 1 268 ? -4.533 18.202 11.386 1.00 57.38 268 GLN A C 1
ATOM 2013 O O . GLN A 1 268 ? -5.434 18.653 12.100 1.00 57.38 268 GLN A O 1
ATOM 2018 N N . PRO A 1 269 ? -3.306 17.901 11.852 1.00 52.03 269 PRO A N 1
ATOM 2019 C CA . PRO A 1 269 ? -2.894 18.139 13.232 1.00 52.03 269 PRO A CA 1
ATOM 2020 C C . PRO A 1 269 ? -2.885 19.607 13.649 1.00 52.03 269 PRO A C 1
ATOM 2022 O O . PRO A 1 269 ? -2.674 20.484 12.781 1.00 52.03 269 PRO A O 1
#

Nearest PDB structures (foldseek):
  2ret-assembly1_B  TM=1.318E-01  e=9.476E+00  Vibrio vulnificus

Sequence (269 aa):
METPGGGIVHLCPDRYYGVSVITLRVRVHEQAGTSVRHTFNVCRLRMPLVEAAIDPDCASRVGMQLAVGPRLSAQWPAIDYPGAAVLGGTEACASYEADELVVVFGTDDTIGARDPLPRWRPGCTASVASCVDGWEHVVDDDGDVHPGVTLTVDSEPEDLIEGEAYTAFRTVDLLRGTAWNSRLVRGVVVPSIEYQVLGSDVLVGGAPLATELVRQNIPVFDVPETGSTFVLLRADGRHGAPNLDTDRDGEVSCDEILAAEALFTPYQP

Foldseek 3Di:
DDDPDDDQFQWDFDADEFDKDWDKDWAWDDDDFFKTKIWIFTLDIFDGFGWIQGDPVSPRIKTKGKGFDPLLNVCRLVDIDIWMKGWQGDFAFTKIWIDKRKDKWQFDPVDTPPRDDWAAAPPDDDDLCVGTDVSVGGDDNSPPPDTIGWIWIAIPVGPQKGWTFHKIKMKIKIDIFTRRHPFKTKDFIQIDIDMHGSAIQMDGNNHGDGSSSVRVNPHDHDHDRDDHMFMGGDACPPPNGHPLPPVPPNDHGSVSCVVVVVVGPTDDD

Solvent-accessible surface area (backbone atoms only — not comparable to full-atom values): 14866 Å² total; per-residue (Å²): 136,83,75,85,78,81,73,84,68,38,48,48,57,48,82,46,83,59,74,62,47,78,42,70,45,76,48,77,77,46,71,64,88,38,38,35,40,31,36,35,20,48,52,45,74,43,57,33,69,37,68,32,16,49,36,95,83,51,77,49,71,31,43,32,37,50,41,71,28,74,55,42,59,70,47,31,62,75,48,77,36,76,42,43,35,40,38,70,43,93,55,65,63,17,41,33,39,41,50,68,43,60,48,72,40,12,46,47,93,83,63,58,90,82,53,83,73,44,33,58,45,89,92,58,83,68,57,57,74,77,24,28,46,57,46,92,42,51,30,50,71,45,72,79,86,50,61,7,31,52,32,35,43,49,29,48,66,76,73,42,38,39,51,37,38,18,21,28,40,37,36,40,35,37,42,40,34,31,28,61,42,93,31,36,33,42,37,39,34,44,58,44,67,51,74,26,58,58,40,47,65,30,23,50,73,82,40,78,47,56,44,74,55,51,56,74,31,60,56,63,71,52,67,61,75,66,89,44,54,44,64,48,70,47,45,80,42,53,86,84,22,57,57,43,44,78,86,67,83,82,56,71,52,50,68,40,50,62,76,46,46,84,80,56,66,75,69,80,130

Secondary structure (DSSP, 8-state):
-----------B-PPB----EEEEEEEEEEEETTEEEEEEEEEEEEPPEEEEE-STTS-SEEEEEEEE-HHHHHHGGG-PEEEEEEES-SSTTEEEEEPPEEEEESB-TT--SSSPPPEEPTT--S-HHHHEETGGGB--SSSSSSSSEEEEEEEESTTSEESEEEEEEEEEEEEEEEEEETTEEEEEEEEEEEEEEEEE--EETTEEPPHHHHHHHSPPB---SSS-EEEEE--BSGGG--B---S-SSS--HHHHHHTGGGGPPP--